Protein AF-A0A078JVP7-F1 (afdb_monomer)

Nearest PDB structures (foldseek):
  3lzc-assembly1_B  TM=7.638E-01  e=2.154E-06  Pyrococcus horikoshii
  3lzd-assembly1_B  TM=7.501E-01  e=1.898E-06  Pyrococcus horikoshii
  3lzd-assembly1_A  TM=7.569E-01  e=1.045E-05  Pyrococcus horikoshii
  6ke3-assembly3_E  TM=5.333E-01  e=1.454E-01  Homo sapiens
  4ijq-assembly1_A  TM=3.559E-01  e=1.203E-01  Homo sapiens

pLDDT: mean 84.67, std 17.44, range [29.78, 98.5]

Organism: Brassica napus (NCBI:txid3708)

Foldseek 3Di:
DLVLVCVQQVLVVVLVVCVVVVFQEEEEEEEPVCLVCVVVSVVSNVVVNCVVVVPDPRHHDYDYDYDDPPPLQDDPPVVCVVRPGQAYEREAFHQPQADAHHKYFYRHGADDDDLVVVLVVVCVVCVVDQDADEDDDGPNNLVCVVVNVVVNCVVDPPPRYHYDYWHQQDRIHDHDPDPVVSVDDPDDPDDDDDDDWDWDDDRRTIDTDHPPDDPVD

Radius of gyration: 20.28 Å; Cα contacts (8 Å, |Δi|>4): 302; chains: 1; bounding box: 51×52×55 Å

InterPro domains:
  IPR016435 Diphthamide synthesis DPH1/DPH2 [PF01866] (30-154)
  IPR016435 Diphthamide synthesis DPH1/DPH2 [PTHR10762] (3-190)
  IPR016435 Diphthamide synthesis DPH1/DPH2 [SFLDS00032] (4-164)
  IPR016435 Diphthamide synthesis DPH1/DPH2 [TIGR00322] (8-158)
  IPR042263 Diphthamide synthesis DPH1/DPH2, domain 1 [G3DSA:3.40.50.11840] (11-113)

Sequence (217 aa):
MEMEFESRYEINRTVEFIISKSFTRIALQFPDELLKESTKVVRALKSKLKEMNSENDREVRFFVMADTTYGSCCVDEVGALHIDSQCVVHYGQTCLSPTSVLPAFFVFGKASIKVSSCVKHLLDHTSKSDKPVMILYGLEYAHVIPSIQEELRLSKPESQLKFSVANVLCSFITPSKDPRESMEHPVPSGEDSLSSSRNYRLGGLTWDLPEGSKIED

Mean predicted aligned error: 8.31 Å

Secondary structure (DSSP, 8-state):
--HHHHHHTTHHHHHHHHHHHT--EEEEEE-HHHHTTHHHHHHHHHHHHHHH-TT-----EEEEEEPPSS-TTS--HHHHHHTT-SEEEEES----PPPSSS-EEEE-------HHHHHHHHHHHHTT--S-EEE---GGGGGGHHHHHHHHHHHS-TTS--EEEPEE--SEEPPPS-TTTTT------S------PEEEEETTEEEEEPTT--TT-

Structure (mmCIF, N/CA/C/O backbone):
data_AF-A0A078JVP7-F1
#
_entry.id   AF-A0A078JVP7-F1
#
loop_
_atom_site.group_PDB
_atom_site.id
_atom_site.type_symbol
_atom_site.label_atom_id
_atom_site.label_alt_id
_atom_site.label_comp_id
_atom_site.label_asym_id
_atom_site.label_entity_id
_atom_site.label_seq_id
_atom_site.pdbx_PDB_ins_code
_atom_site.Cartn_x
_atom_site.Cartn_y
_atom_site.Cartn_z
_atom_site.occupancy
_atom_site.B_iso_or_equiv
_atom_site.auth_seq_id
_atom_site.auth_comp_id
_atom_site.auth_asym_id
_atom_site.auth_atom_id
_atom_site.pdbx_PDB_model_num
ATOM 1 N N . MET A 1 1 ? 7.502 18.903 4.275 1.00 67.00 1 MET A N 1
ATOM 2 C CA . MET A 1 1 ? 7.334 19.282 2.852 1.00 67.00 1 MET A CA 1
ATOM 3 C C . MET A 1 1 ? 7.856 18.214 1.885 1.00 67.00 1 MET A C 1
ATOM 5 O O . MET A 1 1 ? 7.044 17.694 1.136 1.00 67.00 1 MET A O 1
ATOM 9 N N . GLU A 1 2 ? 9.143 17.832 1.903 1.00 74.19 2 GLU A N 1
ATOM 10 C CA . GLU A 1 2 ? 9.665 16.721 1.065 1.00 74.19 2 GLU A CA 1
ATOM 11 C C . GLU A 1 2 ? 9.677 15.375 1.808 1.00 74.19 2 GLU A C 1
ATOM 13 O O . GLU A 1 2 ? 9.030 14.434 1.364 1.00 74.19 2 GLU A O 1
ATOM 18 N N . MET A 1 3 ? 10.238 15.328 3.023 1.00 78.12 3 MET A N 1
ATOM 19 C CA . MET A 1 3 ? 10.209 14.126 3.883 1.00 78.12 3 MET A CA 1
ATOM 20 C C . MET A 1 3 ? 8.789 13.609 4.173 1.00 78.12 3 MET A C 1
ATOM 22 O O . MET A 1 3 ? 8.552 12.412 4.285 1.00 78.12 3 MET A O 1
ATOM 26 N N . GLU A 1 4 ? 7.818 14.515 4.281 1.00 89.56 4 GLU A N 1
ATOM 27 C CA . GLU A 1 4 ? 6.407 14.165 4.484 1.00 89.56 4 GLU A CA 1
ATOM 28 C C . GLU A 1 4 ? 5.794 13.509 3.241 1.00 89.56 4 GLU A C 1
ATOM 30 O O . GLU A 1 4 ? 5.045 12.543 3.357 1.00 89.56 4 GLU A O 1
ATOM 35 N N . PHE A 1 5 ? 6.160 13.991 2.049 1.00 94.81 5 PHE A N 1
ATOM 36 C CA . PHE A 1 5 ? 5.740 13.397 0.784 1.00 94.81 5 PHE A CA 1
ATOM 37 C C . PHE A 1 5 ? 6.348 12.002 0.620 1.00 94.81 5 PHE A C 1
ATOM 39 O O . PHE A 1 5 ? 5.625 11.045 0.358 1.00 94.81 5 PHE A O 1
ATOM 46 N N . GLU A 1 6 ? 7.654 11.862 0.849 1.00 95.56 6 GLU A N 1
ATOM 47 C CA . GLU A 1 6 ? 8.329 10.563 0.774 1.00 95.56 6 GLU A CA 1
ATOM 48 C C . GLU A 1 6 ? 7.772 9.556 1.779 1.00 95.56 6 GLU A C 1
ATOM 50 O O . GLU A 1 6 ? 7.610 8.381 1.456 1.00 95.56 6 GLU A O 1
ATOM 55 N N . SER A 1 7 ? 7.433 10.025 2.982 1.00 95.75 7 SER A N 1
ATOM 56 C CA . SER A 1 7 ? 6.784 9.220 4.014 1.00 95.75 7 SER A CA 1
ATOM 57 C C . SER A 1 7 ? 5.378 8.786 3.601 1.00 95.75 7 SER A C 1
ATOM 59 O O . SER A 1 7 ? 5.024 7.629 3.817 1.00 95.75 7 SER A O 1
ATOM 61 N N . ARG A 1 8 ? 4.579 9.681 3.004 1.00 96.00 8 ARG A N 1
ATOM 62 C CA . ARG A 1 8 ? 3.218 9.388 2.527 1.00 96.00 8 ARG A CA 1
ATOM 63 C C . ARG A 1 8 ? 3.206 8.368 1.389 1.00 96.00 8 ARG A C 1
ATOM 65 O O . ARG A 1 8 ? 2.317 7.529 1.361 1.00 96.00 8 ARG A O 1
ATOM 72 N N . TYR A 1 9 ? 4.174 8.450 0.480 1.00 97.50 9 TYR A N 1
ATOM 73 C CA . TYR A 1 9 ? 4.306 7.552 -0.674 1.00 97.50 9 TYR A CA 1
ATOM 74 C C . TYR A 1 9 ? 5.252 6.375 -0.438 1.00 97.50 9 TYR A C 1
ATOM 76 O O . TYR A 1 9 ? 5.542 5.628 -1.369 1.00 97.50 9 TYR A O 1
ATOM 84 N N . GLU A 1 10 ? 5.747 6.228 0.791 1.00 97.44 10 GLU A N 1
ATOM 85 C CA . GLU A 1 10 ? 6.623 5.139 1.217 1.00 97.44 10 GLU A CA 1
ATOM 86 C C . GLU A 1 10 ? 7.792 4.882 0.254 1.00 97.44 10 GLU A C 1
ATOM 88 O O . GLU A 1 10 ? 8.133 3.742 -0.067 1.00 97.44 10 GLU A O 1
ATOM 93 N N . ILE A 1 11 ? 8.419 5.970 -0.204 1.00 98.06 11 ILE A N 1
ATOM 94 C CA . ILE A 1 11 ? 9.469 5.942 -1.231 1.00 98.06 11 ILE A CA 1
ATOM 95 C C . ILE A 1 11 ? 10.619 5.027 -0.799 1.00 98.06 11 ILE A C 1
ATOM 97 O O . ILE A 1 11 ? 11.038 4.171 -1.573 1.00 98.06 11 ILE A O 1
ATOM 101 N N . ASN A 1 12 ? 11.065 5.135 0.456 1.00 96.94 12 ASN A N 1
ATOM 102 C CA . ASN A 1 12 ? 12.147 4.304 0.993 1.00 96.94 12 ASN A CA 1
ATOM 103 C C . ASN A 1 12 ? 11.795 2.810 0.969 1.00 96.94 12 ASN A C 1
ATOM 105 O O . ASN A 1 12 ? 12.535 2.028 0.382 1.00 96.94 12 ASN A O 1
ATOM 109 N N . ARG A 1 13 ? 10.635 2.421 1.521 1.00 97.06 13 ARG A N 1
ATOM 110 C CA . ARG A 1 13 ? 10.199 1.012 1.549 1.00 97.06 13 ARG A CA 1
ATOM 111 C C . ARG A 1 13 ? 10.004 0.447 0.143 1.00 97.06 13 ARG A C 1
ATOM 113 O O . ARG A 1 13 ? 10.344 -0.704 -0.111 1.00 97.06 13 ARG A O 1
ATOM 120 N N . THR A 1 14 ? 9.496 1.265 -0.778 1.00 97.94 14 THR A N 1
ATOM 121 C CA . THR A 1 14 ? 9.333 0.883 -2.186 1.00 97.94 14 THR A CA 1
ATOM 122 C C . THR A 1 14 ? 10.692 0.622 -2.843 1.00 97.94 14 THR A C 1
ATOM 124 O O . THR A 1 14 ? 10.863 -0.379 -3.535 1.00 97.94 14 THR A O 1
ATOM 127 N N . VAL A 1 15 ? 11.685 1.484 -2.606 1.00 97.19 15 VAL A N 1
ATOM 128 C CA . VAL A 1 15 ? 13.045 1.308 -3.136 1.00 97.19 15 VAL A CA 1
ATOM 129 C C . VAL A 1 15 ? 13.745 0.096 -2.525 1.00 97.19 15 VAL A C 1
ATOM 131 O O . VAL A 1 15 ? 14.320 -0.699 -3.267 1.00 97.19 15 VAL A O 1
ATOM 134 N N . GLU A 1 16 ? 13.650 -0.100 -1.211 1.00 96.06 16 GLU A N 1
ATOM 135 C CA . GLU A 1 16 ? 14.170 -1.291 -0.526 1.00 96.06 16 GLU A CA 1
ATOM 136 C C . GLU A 1 16 ? 13.576 -2.576 -1.115 1.00 96.06 16 GLU A C 1
ATOM 138 O O . GLU A 1 16 ? 14.306 -3.521 -1.420 1.00 96.06 16 GLU A O 1
ATOM 143 N N . PHE A 1 17 ? 12.262 -2.591 -1.357 1.00 95.62 17 PHE A N 1
ATOM 144 C CA . PHE A 1 17 ? 11.582 -3.703 -2.011 1.00 95.62 17 PHE A CA 1
ATOM 145 C C . PHE A 1 17 ? 12.144 -3.974 -3.417 1.00 95.62 17 PHE A C 1
ATOM 147 O O . PHE A 1 17 ? 12.538 -5.107 -3.705 1.00 95.62 17 PHE A O 1
ATOM 154 N N . ILE A 1 18 ? 12.259 -2.943 -4.262 1.00 95.75 18 ILE A N 1
ATOM 155 C CA . ILE A 1 18 ? 12.800 -3.047 -5.629 1.00 95.75 18 ILE A CA 1
ATOM 156 C C . ILE A 1 18 ? 14.231 -3.602 -5.625 1.00 95.75 18 ILE A C 1
ATOM 158 O O . ILE A 1 18 ? 14.531 -4.533 -6.378 1.00 95.75 18 ILE A O 1
ATOM 162 N N . ILE A 1 19 ? 15.098 -3.069 -4.757 1.00 94.88 19 ILE A N 1
ATOM 163 C CA . ILE A 1 19 ? 16.497 -3.499 -4.630 1.00 94.88 19 ILE A CA 1
ATOM 164 C C . ILE A 1 19 ? 16.561 -4.954 -4.156 1.00 94.88 19 ILE A C 1
ATOM 166 O O . ILE A 1 19 ? 17.238 -5.771 -4.782 1.00 94.88 19 ILE A O 1
ATOM 170 N N . SER A 1 20 ? 15.809 -5.308 -3.107 1.00 94.12 20 SER A N 1
ATOM 171 C CA . SER A 1 20 ? 15.822 -6.659 -2.523 1.00 94.12 20 SER A CA 1
ATOM 172 C C . SER A 1 20 ? 15.430 -7.755 -3.519 1.00 94.12 20 SER A C 1
ATOM 174 O O . SER A 1 20 ? 15.888 -8.892 -3.411 1.00 94.12 20 SER A O 1
ATOM 176 N N . LYS A 1 21 ? 14.598 -7.417 -4.512 1.00 94.19 21 LYS A N 1
ATOM 177 C CA . LYS A 1 21 ? 14.142 -8.331 -5.566 1.00 94.19 21 LYS A CA 1
ATOM 178 C C . LYS A 1 21 ? 14.903 -8.183 -6.881 1.00 94.19 21 LYS A C 1
ATOM 180 O O . LYS A 1 21 ? 14.647 -8.943 -7.810 1.00 94.19 21 LYS A O 1
ATOM 185 N N . SER A 1 22 ? 15.849 -7.245 -6.966 1.00 94.31 22 SER A N 1
ATOM 186 C CA . SER A 1 22 ? 16.586 -6.927 -8.195 1.00 94.31 22 SER A CA 1
ATOM 187 C C . SER A 1 22 ? 15.673 -6.597 -9.387 1.00 94.31 22 SER A C 1
ATOM 189 O O . SER A 1 22 ? 15.988 -6.947 -10.528 1.00 94.31 22 SER A O 1
ATOM 191 N N . PHE A 1 23 ? 14.542 -5.931 -9.136 1.00 96.00 23 PHE A N 1
ATOM 192 C CA . PHE A 1 23 ? 13.626 -5.509 -10.195 1.00 96.00 23 PHE A CA 1
ATOM 193 C C . PHE A 1 23 ? 14.165 -4.284 -10.944 1.00 96.00 23 PHE A C 1
ATOM 195 O O . PHE A 1 23 ? 14.736 -3.369 -10.357 1.00 96.00 23 PHE A O 1
ATOM 202 N N . THR A 1 24 ? 13.961 -4.258 -12.258 1.00 96.38 24 THR A N 1
ATOM 203 C CA . THR A 1 24 ? 14.398 -3.200 -13.178 1.00 96.38 24 THR A CA 1
ATOM 204 C C . THR A 1 24 ? 13.252 -2.606 -13.991 1.00 96.38 24 THR A C 1
ATOM 206 O O . THR A 1 24 ? 13.417 -1.536 -14.569 1.00 96.38 24 THR A O 1
ATOM 209 N N . ARG A 1 25 ? 12.077 -3.245 -14.036 1.00 98.00 25 ARG A N 1
ATOM 210 C CA . ARG A 1 25 ? 10.892 -2.737 -14.742 1.00 98.00 25 ARG A CA 1
ATOM 211 C C . ARG A 1 25 ? 9.649 -2.780 -13.855 1.00 98.00 25 ARG A C 1
ATOM 213 O O . ARG A 1 25 ? 9.058 -3.838 -13.660 1.00 98.00 25 ARG A O 1
ATOM 220 N N . ILE A 1 26 ? 9.239 -1.626 -13.337 1.00 98.50 26 ILE A N 1
ATOM 221 C CA . ILE A 1 26 ? 8.188 -1.505 -12.319 1.00 98.50 26 ILE A CA 1
ATOM 222 C C . ILE A 1 26 ? 6.989 -0.745 -12.888 1.00 98.50 26 ILE A C 1
ATOM 224 O O . ILE A 1 26 ? 7.145 0.362 -13.412 1.00 98.50 26 ILE A O 1
ATOM 228 N N . ALA A 1 27 ? 5.799 -1.315 -12.735 1.00 98.25 27 ALA A N 1
ATOM 229 C CA . ALA A 1 27 ? 4.537 -0.643 -12.985 1.00 98.25 27 ALA A CA 1
ATOM 230 C C . ALA A 1 27 ? 4.102 0.103 -11.717 1.00 98.25 27 ALA A C 1
ATOM 232 O O . ALA A 1 27 ? 4.079 -0.469 -10.631 1.00 98.25 27 ALA A O 1
ATOM 2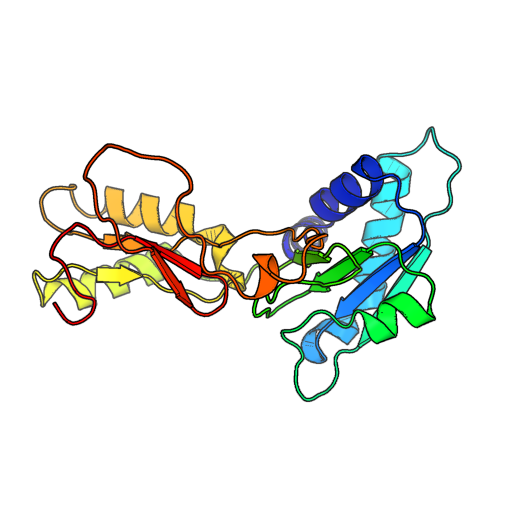33 N N . LEU A 1 28 ? 3.780 1.386 -11.843 1.00 98.19 28 LEU A N 1
ATOM 234 C CA . LEU A 1 28 ? 3.249 2.218 -10.769 1.00 98.19 28 LEU A CA 1
ATOM 235 C C . LEU A 1 28 ? 1.783 2.490 -11.076 1.00 98.19 28 LEU A C 1
ATOM 237 O O . LEU A 1 28 ? 1.481 3.250 -11.996 1.00 98.19 28 LEU A O 1
ATOM 241 N N . GLN A 1 29 ? 0.898 1.855 -10.327 1.00 97.12 29 GLN A N 1
ATOM 242 C CA . GLN A 1 29 ? -0.538 1.933 -10.522 1.00 97.12 29 GLN A CA 1
ATOM 243 C C . GLN A 1 29 ? -1.128 2.965 -9.558 1.00 97.12 29 GLN A C 1
ATOM 245 O O . GLN A 1 29 ? -0.947 2.855 -8.343 1.00 97.12 29 GLN A O 1
ATOM 250 N N . PHE A 1 30 ? -1.788 3.987 -10.107 1.00 95.62 30 PHE A N 1
ATOM 251 C CA . PHE A 1 30 ? -2.401 5.066 -9.336 1.00 95.62 30 PHE A CA 1
ATOM 252 C C . PHE A 1 30 ? -3.902 5.173 -9.622 1.00 95.62 30 PHE A C 1
ATOM 254 O O . PHE A 1 30 ? -4.287 5.171 -10.796 1.00 95.62 30 PHE A O 1
ATOM 261 N N . PRO A 1 31 ? -4.723 5.430 -8.591 1.00 93.19 31 PRO A N 1
ATOM 262 C CA . PRO A 1 31 ? -6.086 5.882 -8.784 1.00 93.19 31 PRO A CA 1
ATOM 263 C C . PRO A 1 31 ? -6.089 7.319 -9.314 1.00 93.19 31 PRO A C 1
ATOM 265 O O . PRO A 1 31 ? -5.124 8.080 -9.130 1.00 93.19 31 PRO A O 1
ATOM 268 N N . ASP A 1 32 ? -7.197 7.703 -9.945 1.00 90.56 32 ASP A N 1
ATOM 269 C CA . ASP A 1 32 ? -7.369 8.990 -10.626 1.00 90.56 32 ASP A CA 1
ATOM 270 C C . ASP A 1 32 ? -6.984 10.189 -9.742 1.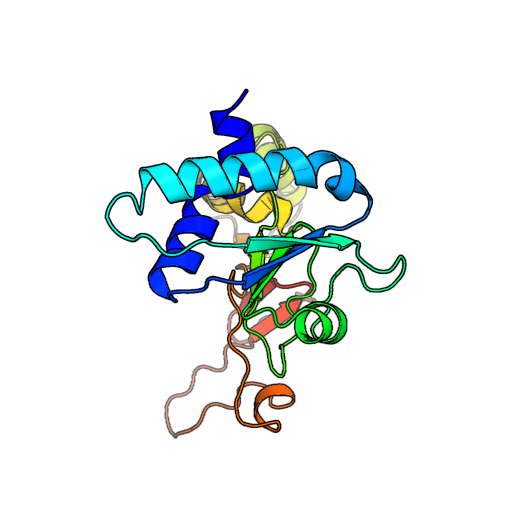00 90.56 32 ASP A C 1
ATOM 272 O O . ASP A 1 32 ? -6.325 11.131 -10.197 1.00 90.56 32 ASP A O 1
ATOM 276 N N . GLU A 1 33 ? -7.315 10.153 -8.447 1.00 90.94 33 GLU A N 1
ATOM 277 C CA . GLU A 1 33 ? -7.057 11.258 -7.519 1.00 90.94 33 GLU A CA 1
ATOM 278 C C . GLU A 1 33 ? -5.562 11.478 -7.241 1.00 90.94 33 GLU A C 1
ATOM 280 O O . GLU A 1 33 ? -5.150 12.605 -6.923 1.00 90.94 33 GLU A O 1
ATOM 285 N N . LEU A 1 34 ? -4.754 10.417 -7.358 1.00 93.44 34 LEU A N 1
ATOM 286 C CA . LEU A 1 34 ? -3.313 10.419 -7.090 1.00 93.44 34 LEU A CA 1
ATOM 287 C C . LEU A 1 34 ? -2.467 10.514 -8.364 1.00 93.44 34 LEU A C 1
ATOM 289 O O . LEU A 1 34 ? -1.277 10.826 -8.276 1.00 93.44 34 LEU A O 1
ATOM 293 N N . LEU A 1 35 ? -3.056 10.321 -9.549 1.00 92.81 35 LEU A N 1
ATOM 294 C CA . LEU A 1 35 ? -2.330 10.317 -10.822 1.00 92.81 35 LEU A CA 1
ATOM 295 C C . LEU A 1 35 ? -1.560 11.623 -11.073 1.00 92.81 35 LEU A C 1
ATOM 297 O O . LEU A 1 35 ? -0.446 11.605 -11.601 1.00 92.81 35 LEU A O 1
ATOM 301 N N . LYS A 1 36 ? -2.093 12.762 -10.618 1.00 94.81 36 LYS A N 1
ATOM 302 C CA . LYS A 1 36 ? -1.425 14.076 -10.691 1.00 94.81 36 LYS A CA 1
ATOM 303 C C . LYS A 1 36 ? -0.078 14.127 -9.952 1.00 94.81 36 LYS A C 1
ATOM 305 O O . LYS A 1 36 ? 0.782 14.932 -10.300 1.00 94.81 36 LYS A O 1
ATOM 310 N N . GLU A 1 37 ? 0.119 13.277 -8.942 1.00 96.00 37 GLU A N 1
ATOM 311 C CA . GLU A 1 37 ? 1.338 13.224 -8.123 1.00 96.00 37 GLU A CA 1
ATOM 312 C C . GLU A 1 37 ? 2.364 12.207 -8.660 1.00 96.00 37 GLU A C 1
ATOM 314 O O . GLU A 1 37 ? 3.520 12.209 -8.228 1.00 96.00 37 GLU A O 1
ATOM 319 N N . SER A 1 38 ? 1.986 11.389 -9.651 1.00 96.81 38 SER A N 1
ATOM 320 C CA . SER A 1 38 ? 2.797 10.293 -10.210 1.00 96.81 38 SER A CA 1
ATOM 321 C C . SER A 1 38 ? 4.196 10.724 -10.663 1.00 96.81 38 SER A C 1
ATOM 323 O O . SER A 1 38 ? 5.189 10.068 -10.349 1.00 96.81 38 SER A O 1
ATOM 325 N N . THR A 1 39 ? 4.314 11.865 -11.345 1.00 96.94 39 THR A N 1
ATOM 326 C CA . THR A 1 39 ? 5.605 12.386 -11.828 1.00 96.94 39 THR A CA 1
ATOM 327 C C . THR A 1 39 ? 6.565 12.706 -10.681 1.00 96.94 39 THR A C 1
ATOM 329 O O . THR A 1 39 ? 7.769 12.446 -10.779 1.00 96.94 39 THR A O 1
ATOM 332 N N . LYS A 1 40 ? 6.037 13.220 -9.564 1.00 97.88 40 LYS A N 1
ATOM 333 C CA . LYS A 1 40 ? 6.810 13.520 -8.357 1.00 97.88 40 LYS A CA 1
ATOM 334 C C . LYS A 1 40 ? 7.224 12.237 -7.639 1.00 97.88 40 LYS A C 1
ATOM 336 O O . LYS A 1 40 ? 8.375 12.141 -7.220 1.00 97.88 40 LYS A O 1
ATOM 341 N N . VAL A 1 41 ? 6.340 11.238 -7.576 1.00 98.25 41 VAL A N 1
ATOM 342 C CA . VAL A 1 41 ? 6.665 9.899 -7.052 1.00 98.25 41 VAL A CA 1
ATOM 343 C C . VAL A 1 41 ? 7.785 9.250 -7.869 1.00 98.25 41 VAL A C 1
ATOM 345 O O . VAL A 1 41 ? 8.792 8.842 -7.297 1.00 98.25 41 VAL A O 1
ATOM 348 N N . VAL A 1 42 ? 7.687 9.239 -9.204 1.00 98.38 42 VAL A N 1
ATOM 349 C CA . VAL A 1 42 ? 8.737 8.701 -10.091 1.00 98.38 42 VAL A CA 1
ATOM 350 C C . VAL A 1 42 ? 10.073 9.405 -9.863 1.00 98.38 42 VAL A C 1
ATOM 352 O O . VAL A 1 42 ? 11.117 8.753 -9.809 1.00 98.38 42 VAL A O 1
ATOM 355 N N . ARG A 1 43 ? 10.068 10.737 -9.722 1.00 97.88 43 ARG A N 1
ATOM 356 C CA . ARG A 1 43 ? 11.288 11.506 -9.447 1.00 97.88 43 ARG A CA 1
ATOM 357 C C . ARG A 1 43 ? 11.910 11.114 -8.105 1.00 97.88 43 ARG A C 1
ATOM 359 O O . ARG A 1 43 ? 13.117 10.886 -8.064 1.00 97.88 43 ARG A O 1
ATOM 366 N N . ALA A 1 44 ? 11.099 11.012 -7.053 1.00 97.94 44 ALA A N 1
ATOM 367 C CA . ALA A 1 44 ? 11.551 10.627 -5.719 1.00 97.94 44 ALA A CA 1
ATOM 368 C C . ALA A 1 44 ? 12.126 9.200 -5.709 1.00 97.94 44 ALA A C 1
ATOM 370 O O . ALA A 1 44 ? 13.246 9.001 -5.249 1.00 97.94 44 ALA A O 1
ATOM 371 N N . LEU A 1 45 ? 11.434 8.232 -6.325 1.00 97.88 45 LEU A N 1
ATOM 372 C CA . LEU A 1 45 ? 11.919 6.853 -6.467 1.00 97.88 45 LEU A CA 1
ATOM 373 C C . LEU A 1 45 ? 13.260 6.790 -7.210 1.00 97.88 45 LEU A C 1
ATOM 375 O O . LEU A 1 45 ? 14.185 6.119 -6.758 1.00 97.88 45 LEU A O 1
ATOM 379 N N . LYS A 1 46 ? 13.400 7.516 -8.328 1.00 96.31 46 LYS A N 1
ATOM 380 C CA . LYS A 1 46 ? 14.661 7.577 -9.085 1.00 96.31 46 LYS A CA 1
ATOM 381 C C . LYS A 1 46 ? 15.798 8.210 -8.284 1.00 96.31 46 LYS A C 1
ATOM 383 O O . LYS A 1 46 ? 16.923 7.727 -8.378 1.00 96.31 46 LYS A O 1
ATOM 388 N N . SER A 1 47 ? 15.530 9.281 -7.533 1.00 95.38 47 SER A N 1
ATOM 389 C CA . SER A 1 47 ? 16.538 9.910 -6.666 1.00 95.38 47 SER A CA 1
ATOM 390 C C . SER A 1 47 ? 16.998 8.930 -5.593 1.00 95.38 47 SER A C 1
ATOM 392 O O . SER A 1 47 ? 18.188 8.643 -5.478 1.00 95.38 47 SER A O 1
ATOM 394 N N . LYS A 1 48 ? 16.036 8.321 -4.894 1.00 95.75 48 LYS A N 1
ATOM 395 C CA . LYS A 1 48 ? 16.303 7.405 -3.791 1.00 95.75 48 LYS A CA 1
ATOM 396 C C . LYS A 1 48 ? 17.016 6.127 -4.233 1.00 95.75 48 LYS A C 1
ATOM 398 O O . LYS A 1 48 ? 17.921 5.666 -3.546 1.00 95.75 48 LYS A O 1
ATOM 403 N N . LEU A 1 49 ? 16.688 5.595 -5.411 1.00 94.50 49 LEU A N 1
ATOM 404 C CA . LEU A 1 49 ? 17.424 4.475 -6.005 1.00 94.50 49 LEU A CA 1
ATOM 405 C C . LEU A 1 49 ? 18.888 4.817 -6.283 1.00 94.50 49 LEU A C 1
ATOM 407 O O . LEU A 1 49 ? 19.754 3.996 -6.004 1.00 94.50 49 LEU A O 1
ATOM 411 N N . LYS A 1 50 ? 19.182 6.013 -6.807 1.00 92.88 50 LYS A N 1
ATOM 412 C CA . LYS A 1 50 ? 20.571 6.433 -7.057 1.00 92.88 50 LYS A CA 1
ATOM 413 C C . LYS A 1 50 ? 21.372 6.553 -5.763 1.00 92.88 50 LYS A C 1
ATOM 415 O O . LYS A 1 50 ? 22.539 6.176 -5.749 1.00 92.88 50 LYS A O 1
ATOM 420 N N . GLU A 1 51 ? 20.746 7.049 -4.698 1.00 92.81 51 GLU A N 1
ATOM 421 C CA . GLU A 1 51 ? 21.351 7.138 -3.364 1.00 92.81 51 GLU A CA 1
ATOM 422 C C . GLU A 1 51 ? 21.621 5.760 -2.743 1.00 92.81 51 GLU A C 1
ATOM 424 O O . GLU A 1 51 ? 22.686 5.546 -2.176 1.00 92.81 51 GLU A O 1
ATOM 429 N N . MET A 1 52 ? 20.664 4.829 -2.825 1.00 91.06 52 MET A N 1
ATOM 430 C CA . MET A 1 52 ? 20.745 3.532 -2.133 1.00 91.06 52 MET A CA 1
ATOM 431 C C . MET A 1 52 ? 21.440 2.432 -2.947 1.00 91.06 52 MET A C 1
ATOM 433 O O . MET A 1 52 ? 21.830 1.417 -2.379 1.00 91.06 52 MET A O 1
ATOM 437 N N . ASN A 1 53 ? 21.584 2.605 -4.263 1.00 83.12 53 ASN A N 1
ATOM 438 C CA . ASN A 1 53 ? 22.114 1.589 -5.176 1.00 83.12 53 ASN A CA 1
ATOM 439 C C . ASN A 1 53 ? 23.258 2.139 -6.049 1.00 83.12 53 ASN A C 1
ATOM 441 O O . ASN A 1 53 ? 23.372 1.788 -7.222 1.00 83.12 53 ASN A O 1
ATOM 445 N N . SER A 1 54 ? 24.093 3.026 -5.490 1.00 71.19 54 SER A N 1
ATOM 446 C CA . SER A 1 54 ? 25.158 3.733 -6.223 1.00 71.19 54 SER A CA 1
ATOM 447 C C . SER A 1 54 ? 26.222 2.815 -6.850 1.00 71.19 54 SER A C 1
ATOM 449 O O . SER A 1 54 ? 26.928 3.243 -7.757 1.00 71.19 54 SER A O 1
ATOM 451 N N . GLU A 1 55 ? 26.341 1.566 -6.392 1.00 72.50 55 GLU A N 1
ATOM 452 C CA . GLU A 1 55 ? 27.335 0.590 -6.871 1.00 72.50 55 GLU A CA 1
ATOM 453 C C . GLU A 1 55 ? 26.840 -0.286 -8.037 1.00 72.50 55 GLU A C 1
ATOM 455 O O . GLU A 1 55 ? 27.617 -1.041 -8.619 1.00 72.50 55 GLU A O 1
ATOM 460 N N . ASN A 1 56 ? 25.553 -0.214 -8.390 1.00 71.62 56 ASN A N 1
ATOM 461 C CA . ASN A 1 56 ? 24.937 -1.115 -9.361 1.00 71.62 56 ASN A CA 1
ATOM 462 C C . ASN A 1 56 ? 24.404 -0.314 -10.552 1.00 71.62 56 ASN A C 1
ATOM 464 O O . ASN A 1 56 ? 23.436 0.432 -10.432 1.00 71.62 56 ASN A O 1
ATOM 468 N N . ASP A 1 57 ? 24.998 -0.512 -11.727 1.00 69.94 57 ASP A N 1
ATOM 469 C CA . ASP A 1 57 ? 24.682 0.243 -12.952 1.00 69.94 57 ASP A CA 1
ATOM 470 C C . ASP A 1 57 ? 23.372 -0.210 -13.637 1.00 69.94 57 ASP A C 1
ATOM 472 O O . ASP A 1 57 ? 23.142 -0.010 -14.830 1.00 69.94 57 ASP A O 1
ATOM 476 N N . ARG A 1 58 ? 22.486 -0.890 -12.899 1.00 82.19 58 ARG A N 1
ATOM 477 C CA . ARG A 1 58 ? 21.212 -1.365 -13.443 1.00 82.19 58 ARG A CA 1
ATOM 478 C C . ARG A 1 58 ? 20.200 -0.233 -13.469 1.00 82.19 58 ARG A C 1
ATOM 480 O O . ARG A 1 58 ? 19.679 0.187 -12.437 1.00 82.19 58 ARG A O 1
ATOM 487 N N . GLU A 1 59 ? 19.866 0.201 -14.676 1.00 90.81 59 GLU A N 1
ATOM 488 C CA . GLU A 1 59 ? 18.785 1.150 -14.902 1.00 90.81 59 GLU A CA 1
ATOM 489 C C . GLU A 1 59 ? 17.432 0.546 -14.484 1.00 90.81 59 GLU A C 1
ATOM 491 O O . GLU A 1 59 ? 16.976 -0.456 -15.039 1.00 90.81 59 GLU A O 1
ATOM 496 N N . VAL A 1 60 ? 16.768 1.195 -13.526 1.00 96.06 60 VAL A N 1
ATOM 497 C CA . VAL A 1 60 ? 15.389 0.886 -13.138 1.00 96.06 60 VAL A CA 1
ATOM 498 C C . VAL A 1 60 ? 14.427 1.819 -13.875 1.00 96.06 60 VAL A C 1
ATOM 500 O O . VAL A 1 60 ? 14.521 3.047 -13.782 1.00 96.06 60 VAL A O 1
ATOM 503 N N . ARG A 1 61 ? 13.471 1.235 -14.597 1.00 97.50 61 ARG A N 1
ATOM 504 C CA . ARG A 1 61 ? 12.433 1.933 -15.357 1.00 97.50 61 ARG A CA 1
ATOM 505 C C . ARG A 1 61 ? 11.093 1.837 -14.639 1.00 97.50 61 ARG A C 1
ATOM 507 O O . ARG A 1 61 ? 10.670 0.758 -14.231 1.00 97.50 61 ARG A O 1
ATOM 514 N N . PHE A 1 62 ? 10.426 2.982 -14.542 1.00 98.31 62 PHE A N 1
ATOM 515 C CA . PHE A 1 62 ? 9.099 3.126 -13.954 1.00 98.31 62 PHE A CA 1
ATOM 516 C C . PHE A 1 62 ? 8.087 3.465 -15.038 1.00 98.31 62 PHE A C 1
ATOM 518 O O . PHE A 1 62 ? 8.335 4.367 -15.842 1.00 98.31 62 PHE A O 1
ATOM 525 N N . PHE A 1 63 ? 6.948 2.785 -15.016 1.00 98.12 63 PHE A N 1
ATOM 526 C CA . PHE A 1 63 ? 5.841 2.996 -15.940 1.00 98.12 63 PHE A CA 1
ATOM 527 C C . PHE A 1 63 ? 4.611 3.398 -15.141 1.00 98.12 63 PHE A C 1
ATOM 529 O O . PHE A 1 63 ? 4.172 2.651 -14.275 1.00 98.12 63 PHE A O 1
ATOM 536 N N . VAL A 1 64 ? 4.086 4.592 -15.398 1.00 97.62 64 VAL A N 1
ATOM 537 C CA . VAL A 1 64 ? 2.889 5.087 -14.712 1.00 97.62 64 VAL A CA 1
ATOM 538 C C . VAL A 1 64 ? 1.661 4.521 -15.413 1.00 97.62 64 VAL A C 1
ATOM 540 O O . VAL A 1 64 ? 1.499 4.716 -16.616 1.00 97.62 64 VAL A O 1
ATOM 543 N N . MET A 1 65 ? 0.814 3.843 -14.650 1.00 94.50 65 MET A N 1
ATOM 544 C CA . MET A 1 65 ? -0.479 3.324 -15.071 1.00 94.50 65 MET A CA 1
ATOM 545 C C . MET A 1 65 ? -1.571 4.060 -14.296 1.00 94.50 65 MET A C 1
ATOM 547 O O . MET A 1 65 ? -1.432 4.299 -13.093 1.00 94.50 65 MET A O 1
ATOM 551 N N . ALA A 1 66 ? -2.634 4.437 -14.997 1.00 86.00 66 ALA A N 1
ATOM 552 C CA . ALA A 1 66 ? -3.852 4.931 -14.375 1.00 86.00 66 ALA A CA 1
ATOM 553 C C . ALA A 1 66 ? -4.816 3.758 -14.191 1.00 86.00 66 ALA A C 1
ATOM 555 O O . ALA A 1 66 ? -4.915 2.908 -15.080 1.00 86.00 66 ALA A O 1
ATOM 556 N N . ASP A 1 67 ? -5.511 3.730 -13.061 1.00 79.81 67 ASP A N 1
ATOM 557 C CA . ASP A 1 67 ? -6.587 2.775 -12.833 1.00 79.81 67 ASP A CA 1
ATOM 558 C C . ASP A 1 67 ? -7.740 2.969 -13.810 1.00 79.81 67 ASP A C 1
ATOM 560 O O . ASP A 1 67 ? -7.998 4.055 -14.331 1.00 79.81 67 ASP A O 1
ATOM 564 N N . THR A 1 68 ? -8.497 1.898 -14.023 1.00 69.06 68 THR A N 1
ATOM 565 C CA . THR A 1 68 ? -9.807 2.012 -14.647 1.00 69.06 68 THR A CA 1
ATOM 566 C C . THR A 1 68 ? -10.790 2.661 -13.671 1.00 69.06 68 THR A C 1
ATOM 568 O O . THR A 1 68 ? -10.808 2.349 -12.481 1.00 69.06 68 THR A O 1
ATOM 571 N N . THR A 1 69 ? -11.684 3.510 -14.188 1.00 60.22 69 THR A N 1
ATOM 572 C CA . THR A 1 69 ? -12.733 4.204 -13.410 1.00 60.22 69 THR A CA 1
ATOM 573 C C . THR A 1 69 ? -13.606 3.255 -12.570 1.00 60.22 69 THR A C 1
ATOM 575 O O . THR A 1 69 ? -14.183 3.658 -11.563 1.00 60.22 69 THR A O 1
ATOM 578 N N . TYR A 1 70 ? -13.684 1.978 -12.957 1.00 65.12 70 TYR A N 1
ATOM 579 C CA . TYR A 1 70 ? -14.254 0.895 -12.158 1.00 65.12 70 TYR A CA 1
ATOM 580 C C . TYR A 1 70 ? -13.150 -0.113 -11.824 1.00 65.12 70 TYR A C 1
ATOM 582 O O . TYR A 1 70 ? -12.473 -0.583 -12.735 1.00 65.12 70 TYR A O 1
ATOM 590 N N . GLY A 1 71 ? -12.983 -0.469 -10.547 1.00 70.38 71 GLY A N 1
ATOM 591 C CA . GLY A 1 71 ? -11.997 -1.476 -10.126 1.00 70.38 71 GLY A CA 1
ATOM 592 C C . GLY A 1 71 ? -10.617 -0.941 -9.724 1.00 70.38 71 GLY A C 1
ATOM 593 O O . GLY A 1 71 ? -9.676 -1.725 -9.679 1.00 70.38 71 GLY A O 1
ATOM 594 N N . SER A 1 72 ? -10.501 0.340 -9.357 1.00 80.06 72 SER A N 1
ATOM 595 C CA . SER A 1 72 ? -9.253 0.955 -8.860 1.00 80.06 72 SER A CA 1
ATOM 596 C C . SER A 1 72 ? -8.631 0.262 -7.638 1.00 80.06 72 SER A C 1
ATOM 598 O O . SER A 1 72 ? -7.454 0.430 -7.340 1.00 80.06 72 SER A O 1
ATOM 600 N N . CYS A 1 73 ? -9.390 -0.574 -6.927 1.00 89.50 73 CYS A N 1
ATOM 601 C CA . CYS A 1 73 ? -8.884 -1.309 -5.772 1.00 89.50 73 CYS A CA 1
ATOM 602 C C . CYS A 1 73 ? -8.035 -2.549 -6.122 1.00 89.50 73 CYS A C 1
ATOM 604 O O . CYS A 1 73 ? -7.306 -3.043 -5.252 1.00 89.50 73 CYS A O 1
ATOM 606 N N . CYS A 1 74 ? -8.133 -3.062 -7.353 1.00 91.50 74 CYS A N 1
ATOM 607 C CA . CYS A 1 74 ? -7.460 -4.281 -7.806 1.00 91.50 74 CYS A CA 1
ATOM 608 C C . CYS A 1 74 ? -6.146 -3.968 -8.528 1.00 91.50 74 CYS A C 1
ATOM 610 O O . CYS A 1 74 ? -5.996 -2.921 -9.146 1.00 91.50 74 CYS A O 1
ATOM 612 N N . VAL A 1 75 ? -5.210 -4.916 -8.513 1.00 94.06 75 VAL A N 1
ATOM 613 C CA . VAL A 1 75 ? -3.964 -4.825 -9.287 1.00 94.06 75 VAL A CA 1
ATOM 614 C C . VAL A 1 75 ? -4.245 -5.109 -10.766 1.00 94.06 75 VAL A C 1
ATOM 616 O O . VAL A 1 75 ? -4.795 -6.161 -11.090 1.00 94.06 75 VAL A O 1
ATOM 619 N N . ASP A 1 76 ? -3.838 -4.211 -11.666 1.00 94.12 76 ASP A N 1
ATOM 620 C CA . ASP A 1 76 ? -3.928 -4.432 -13.115 1.00 94.12 76 ASP A CA 1
ATOM 621 C C . ASP A 1 76 ? -2.716 -5.224 -13.627 1.00 94.12 76 ASP A C 1
ATOM 623 O O . ASP A 1 76 ? -1.731 -4.682 -14.139 1.00 94.12 76 ASP A O 1
ATOM 627 N N . GLU A 1 77 ? -2.786 -6.547 -13.473 1.00 94.00 77 GLU A N 1
ATOM 628 C CA . GLU A 1 77 ? -1.745 -7.450 -13.965 1.00 94.00 77 GLU A CA 1
ATOM 629 C C . GLU A 1 77 ? -1.649 -7.432 -15.493 1.00 94.00 77 GLU A C 1
ATOM 631 O O . GLU A 1 77 ? -0.556 -7.540 -16.040 1.00 94.00 77 GLU A O 1
ATOM 636 N N . VAL A 1 78 ? -2.772 -7.266 -16.196 1.00 93.62 78 VAL A N 1
ATOM 637 C CA . VAL A 1 78 ? -2.801 -7.290 -17.662 1.00 93.62 78 VAL A CA 1
ATOM 638 C C . VAL A 1 78 ? -2.069 -6.073 -18.215 1.00 93.62 78 VAL A C 1
ATOM 640 O O . VAL A 1 78 ? -1.184 -6.235 -19.057 1.00 93.62 78 VAL A O 1
ATOM 643 N N . GLY A 1 79 ? -2.378 -4.868 -17.734 1.00 93.69 79 GLY A N 1
ATOM 644 C CA . GLY A 1 79 ? -1.673 -3.645 -18.120 1.00 93.69 79 GLY A CA 1
ATOM 645 C C . GLY A 1 79 ? -0.181 -3.713 -17.799 1.00 93.69 79 GLY A C 1
ATOM 646 O O . GLY A 1 79 ? 0.656 -3.420 -18.657 1.00 93.69 79 GLY A O 1
ATOM 647 N N . ALA A 1 80 ? 0.169 -4.199 -16.605 1.00 96.31 80 ALA A N 1
ATOM 648 C CA . ALA A 1 80 ? 1.558 -4.358 -16.187 1.00 96.31 80 ALA A CA 1
ATOM 649 C C . ALA A 1 80 ? 2.329 -5.405 -17.017 1.00 96.31 80 ALA A C 1
ATOM 651 O O . ALA A 1 80 ? 3.510 -5.209 -17.313 1.00 96.31 80 ALA A O 1
ATOM 652 N N . LEU A 1 81 ? 1.684 -6.495 -17.440 1.00 96.31 81 LEU A N 1
ATOM 653 C CA . LEU A 1 81 ? 2.297 -7.516 -18.295 1.00 96.31 81 LEU A CA 1
ATOM 654 C C . LEU A 1 81 ? 2.533 -7.017 -19.726 1.00 96.31 81 LEU A C 1
ATOM 656 O O . LEU A 1 81 ? 3.564 -7.346 -20.303 1.00 96.31 81 LEU A O 1
ATOM 660 N N . HIS A 1 82 ? 1.652 -6.181 -20.289 1.00 96.06 82 HIS A N 1
ATOM 661 C CA . HIS A 1 82 ? 1.842 -5.613 -21.638 1.00 96.06 82 HIS A CA 1
ATOM 662 C C . HIS A 1 82 ? 3.095 -4.754 -21.765 1.00 96.06 82 HIS A C 1
ATOM 664 O O . HIS A 1 82 ? 3.642 -4.596 -22.856 1.00 96.06 82 HIS A O 1
ATOM 670 N N . ILE A 1 83 ? 3.529 -4.169 -20.655 1.00 96.00 83 ILE A N 1
ATOM 671 C CA . ILE A 1 83 ? 4.759 -3.404 -20.615 1.00 96.00 83 ILE A CA 1
ATOM 672 C C . ILE A 1 83 ? 5.935 -4.240 -20.141 1.00 96.00 83 ILE A C 1
ATOM 674 O O . ILE A 1 83 ? 6.958 -3.616 -19.954 1.00 96.00 83 ILE A O 1
ATOM 678 N N . ASP A 1 84 ? 5.858 -5.559 -19.936 1.00 97.19 84 ASP A N 1
ATOM 679 C CA . ASP A 1 84 ? 6.917 -6.399 -19.339 1.00 97.19 84 ASP A CA 1
ATOM 680 C C . ASP A 1 84 ? 7.356 -5.919 -17.942 1.00 97.19 84 ASP A C 1
ATOM 682 O O . ASP A 1 84 ? 8.551 -5.748 -17.650 1.00 97.19 84 ASP A O 1
ATOM 686 N N . SER A 1 85 ? 6.395 -5.590 -17.079 1.00 97.50 85 SER A N 1
ATOM 687 C CA . SER A 1 85 ? 6.699 -5.274 -15.688 1.00 97.50 85 SER A CA 1
ATOM 688 C C . SER A 1 85 ? 6.969 -6.536 -14.868 1.00 97.50 85 SER A C 1
ATOM 690 O O . SER A 1 85 ? 6.396 -7.592 -15.108 1.00 97.50 85 SER A O 1
ATOM 692 N N . GLN A 1 86 ? 7.855 -6.416 -13.882 1.00 97.88 86 GLN A N 1
ATOM 693 C CA . GLN A 1 86 ? 8.214 -7.488 -12.955 1.00 97.88 86 GLN A CA 1
ATOM 694 C C . GLN A 1 86 ? 7.447 -7.407 -11.631 1.00 97.88 86 GLN A C 1
ATOM 696 O O . GLN A 1 86 ? 7.405 -8.387 -10.891 1.00 97.88 86 GLN A O 1
ATOM 701 N N . CYS A 1 87 ? 6.872 -6.246 -11.315 1.00 97.81 87 CYS A N 1
ATOM 702 C CA . CYS A 1 87 ? 6.017 -6.043 -10.154 1.00 97.81 87 CYS A CA 1
ATOM 703 C C . CYS A 1 87 ? 5.139 -4.805 -10.330 1.00 97.81 87 CYS A C 1
ATOM 705 O O . CYS A 1 87 ? 5.497 -3.865 -11.048 1.00 97.81 87 CYS A O 1
ATOM 707 N N . VAL A 1 88 ? 4.023 -4.786 -9.609 1.00 97.94 88 VAL A N 1
ATOM 708 C CA . VAL A 1 88 ? 3.164 -3.606 -9.506 1.00 97.94 88 VAL A CA 1
ATOM 709 C C . VAL A 1 88 ? 3.362 -2.954 -8.144 1.00 97.94 88 VAL A C 1
ATOM 711 O O . VAL A 1 88 ? 3.307 -3.623 -7.115 1.00 97.94 88 VAL A O 1
ATOM 714 N N . VAL A 1 89 ? 3.584 -1.643 -8.122 1.00 98.12 89 VAL A N 1
ATOM 715 C CA . VAL A 1 89 ? 3.411 -0.825 -6.920 1.00 98.12 89 VAL A CA 1
ATOM 716 C C . VAL A 1 89 ? 2.046 -0.159 -7.028 1.00 98.12 89 VAL A C 1
ATOM 718 O O . VAL A 1 89 ? 1.851 0.701 -7.886 1.00 98.12 89 VAL A O 1
ATOM 721 N N . HIS A 1 90 ? 1.104 -0.593 -6.195 1.00 97.12 90 HIS A N 1
ATOM 722 C CA . HIS A 1 90 ? -0.274 -0.102 -6.174 1.00 97.12 90 HIS A CA 1
ATOM 723 C C . HIS A 1 90 ? -0.426 0.963 -5.083 1.00 97.12 90 HIS A C 1
ATOM 725 O O . HIS A 1 90 ? -0.106 0.715 -3.916 1.00 97.12 90 HIS A O 1
ATOM 731 N N . TYR A 1 91 ? -0.867 2.162 -5.464 1.00 96.69 91 TYR A N 1
ATOM 732 C CA . TYR A 1 91 ? -1.042 3.292 -4.556 1.00 96.69 91 TYR A CA 1
ATOM 733 C C . TYR A 1 91 ? -2.514 3.508 -4.194 1.00 96.69 91 TYR A C 1
ATOM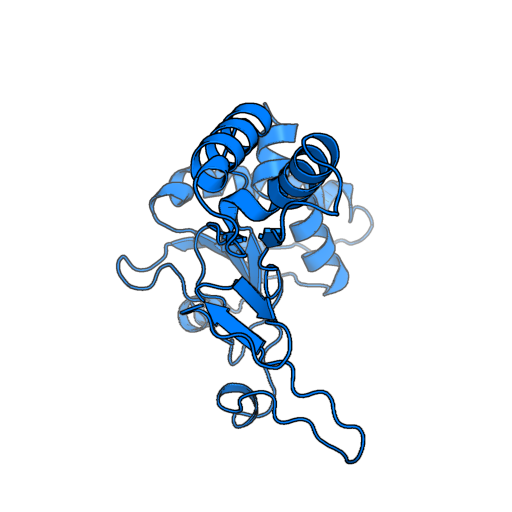 735 O O . TYR A 1 91 ? -3.374 3.543 -5.060 1.00 96.69 91 TYR A O 1
ATOM 743 N N . GLY A 1 92 ? -2.797 3.800 -2.925 1.00 93.56 92 GLY A N 1
ATOM 744 C CA . GLY A 1 92 ? -4.120 4.216 -2.460 1.00 93.56 92 GLY A CA 1
ATOM 745 C C . GLY A 1 92 ? -5.009 3.064 -1.993 1.00 93.56 92 GLY A C 1
ATOM 746 O O . GLY A 1 92 ? -4.556 2.155 -1.296 1.00 93.56 92 GLY A O 1
ATOM 747 N N . GLN A 1 93 ? -6.305 3.166 -2.298 1.00 90.19 93 GLN A N 1
ATOM 748 C CA . GLN A 1 93 ? -7.311 2.201 -1.853 1.00 90.19 93 GLN A CA 1
ATOM 749 C C . GLN A 1 93 ? -7.099 0.861 -2.547 1.00 90.19 93 GLN A C 1
ATOM 751 O O . GLN A 1 93 ? -6.989 0.806 -3.766 1.00 90.19 93 GLN A O 1
ATOM 756 N N . THR A 1 94 ? -7.106 -0.228 -1.784 1.00 92.00 94 THR A N 1
ATOM 757 C CA . THR A 1 94 ? -6.951 -1.570 -2.341 1.00 92.00 94 THR A CA 1
ATOM 758 C C . THR A 1 94 ? -7.820 -2.590 -1.623 1.00 92.00 94 THR A C 1
ATOM 760 O O . THR A 1 94 ? -8.064 -2.502 -0.421 1.00 92.00 94 THR A O 1
ATOM 763 N N . CYS A 1 95 ? -8.289 -3.583 -2.375 1.00 89.00 95 CYS A N 1
ATOM 764 C CA . CYS A 1 95 ? -9.002 -4.734 -1.837 1.00 89.00 95 CYS A CA 1
ATOM 765 C C . CYS A 1 95 ? -8.060 -5.850 -1.353 1.00 89.00 95 CYS A C 1
ATOM 767 O O . CYS A 1 95 ? -8.535 -6.785 -0.708 1.00 89.00 95 CYS A O 1
ATOM 769 N N . LEU A 1 96 ? -6.754 -5.763 -1.657 1.00 90.88 96 LEU A N 1
ATOM 770 C CA . LEU A 1 96 ? -5.762 -6.825 -1.434 1.00 90.88 96 LEU A CA 1
ATOM 771 C C . LEU A 1 96 ? -6.197 -8.183 -2.014 1.00 90.88 96 LEU A C 1
ATOM 773 O O . LEU A 1 96 ? -5.926 -9.238 -1.433 1.00 90.88 96 LEU A O 1
ATOM 777 N N . SER A 1 97 ? -6.889 -8.159 -3.157 1.00 89.19 97 SER A N 1
ATOM 778 C CA . SER A 1 97 ? -7.184 -9.371 -3.918 1.00 89.19 97 SER A CA 1
ATOM 779 C C . SER A 1 97 ? -5.882 -10.084 -4.310 1.00 89.19 97 SER A C 1
ATOM 781 O O . SER A 1 97 ? -4.905 -9.411 -4.654 1.00 89.19 97 SER A O 1
ATOM 783 N N . PRO A 1 98 ? -5.846 -11.429 -4.269 1.00 90.12 98 PRO A N 1
ATOM 784 C CA . PRO A 1 98 ? -4.686 -12.192 -4.717 1.00 90.12 98 PRO A CA 1
ATOM 785 C C . PRO A 1 98 ? -4.299 -11.851 -6.159 1.00 90.12 98 PRO A C 1
ATOM 787 O O . PRO A 1 98 ? -5.172 -11.627 -6.998 1.00 90.12 98 PRO A O 1
ATOM 790 N N . THR A 1 99 ? -2.998 -11.863 -6.446 1.00 91.62 99 THR A N 1
ATOM 791 C CA . THR A 1 99 ? -2.469 -11.754 -7.810 1.00 91.62 99 THR A CA 1
ATOM 792 C C . THR A 1 99 ? -2.113 -13.133 -8.362 1.00 91.62 99 THR A C 1
ATOM 794 O O . THR A 1 99 ? -1.809 -14.061 -7.606 1.00 91.62 99 THR A O 1
ATOM 797 N N . SER A 1 100 ? -2.164 -13.277 -9.685 1.00 91.94 100 SER A N 1
ATOM 798 C CA . SER A 1 100 ? -1.964 -14.559 -10.375 1.00 91.94 100 SER A CA 1
ATOM 799 C C . SER A 1 100 ? -0.555 -14.723 -10.943 1.00 91.94 100 SER A C 1
ATOM 801 O O . SER A 1 100 ? -0.031 -15.832 -10.995 1.00 91.94 100 SER A O 1
ATOM 803 N N . VAL A 1 101 ? 0.067 -13.631 -11.387 1.00 92.88 101 VAL A N 1
ATOM 804 C CA . VAL A 1 101 ? 1.320 -13.643 -12.154 1.00 92.88 101 VAL A CA 1
ATOM 805 C C . VAL A 1 101 ? 2.340 -12.667 -11.589 1.00 92.88 101 VAL A C 1
ATOM 807 O O . VAL A 1 101 ? 3.515 -13.019 -11.473 1.00 92.88 101 VAL A O 1
ATOM 810 N N . LEU A 1 102 ? 1.921 -11.448 -11.240 1.00 95.31 102 LEU A N 1
ATOM 811 C CA . LEU A 1 102 ? 2.832 -10.392 -10.809 1.00 95.31 102 LEU A CA 1
ATOM 812 C C . LEU A 1 102 ? 2.778 -10.159 -9.297 1.00 95.31 102 LEU A C 1
ATOM 814 O O . LEU A 1 102 ? 1.696 -10.040 -8.719 1.00 95.31 102 LEU A O 1
ATOM 818 N N . PRO A 1 103 ? 3.935 -10.062 -8.622 1.00 96.69 103 PRO A N 1
ATOM 819 C CA . PRO A 1 103 ? 3.967 -9.594 -7.248 1.00 96.69 103 PRO A CA 1
ATOM 820 C C . PRO A 1 103 ? 3.512 -8.135 -7.169 1.00 96.69 103 PRO A C 1
ATOM 822 O O . PRO A 1 103 ? 3.842 -7.321 -8.037 1.00 96.69 103 PRO A O 1
ATOM 825 N N . ALA A 1 104 ? 2.798 -7.804 -6.095 1.00 96.50 104 ALA A N 1
ATOM 826 C CA . ALA A 1 104 ? 2.260 -6.471 -5.862 1.00 96.50 104 ALA A CA 1
ATOM 827 C C . ALA A 1 104 ? 2.693 -5.925 -4.499 1.00 96.50 104 ALA A C 1
ATOM 829 O O . ALA A 1 104 ? 2.554 -6.596 -3.476 1.00 96.50 104 ALA A O 1
ATOM 830 N N . PHE A 1 105 ? 3.218 -4.703 -4.487 1.00 97.75 105 PHE A N 1
ATOM 831 C CA . PHE A 1 105 ? 3.560 -3.948 -3.284 1.00 97.75 105 PHE A CA 1
ATOM 832 C C . PHE A 1 105 ? 2.563 -2.805 -3.110 1.00 97.75 105 PHE A C 1
ATOM 834 O O . PHE A 1 105 ? 2.329 -2.047 -4.048 1.00 97.75 105 PHE A O 1
ATOM 841 N N . PHE A 1 106 ? 1.979 -2.674 -1.922 1.00 97.38 106 PHE A N 1
ATOM 842 C CA . PHE A 1 106 ? 0.882 -1.739 -1.683 1.00 97.38 106 PHE A CA 1
ATOM 843 C C . PHE A 1 106 ? 1.332 -0.558 -0.829 1.00 97.38 106 PHE A C 1
ATOM 845 O O . PHE A 1 106 ? 1.958 -0.736 0.218 1.00 97.38 106 PHE A O 1
ATOM 852 N N . VAL A 1 107 ? 0.964 0.646 -1.262 1.00 97.62 107 VAL A N 1
ATOM 853 C CA . VAL A 1 107 ? 1.211 1.906 -0.558 1.00 97.62 107 VAL A CA 1
ATOM 854 C C . VAL A 1 107 ? -0.128 2.577 -0.273 1.00 97.62 107 VAL A C 1
ATOM 856 O O . VAL A 1 107 ? -0.687 3.265 -1.125 1.00 97.62 107 VAL A O 1
ATOM 859 N N . PHE A 1 108 ? -0.644 2.408 0.944 1.00 95.88 108 PHE A N 1
ATOM 860 C CA . PHE A 1 108 ? -1.995 2.864 1.311 1.00 95.88 108 PHE A CA 1
ATOM 861 C C . PHE A 1 108 ? -2.122 4.385 1.460 1.00 95.88 108 PHE A C 1
ATOM 863 O O . PHE A 1 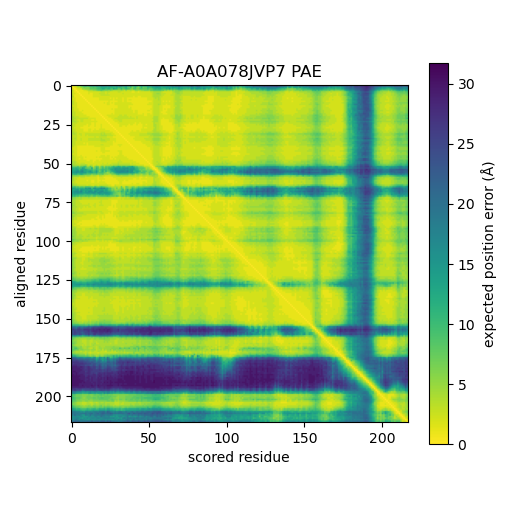108 ? -3.219 4.939 1.434 1.00 95.88 108 PHE A O 1
ATOM 870 N N . GLY A 1 109 ? -0.994 5.075 1.627 1.00 94.75 109 GLY A N 1
ATOM 871 C CA . GLY A 1 109 ? -0.967 6.488 1.974 1.00 94.75 109 GLY A CA 1
ATOM 872 C C . GLY A 1 109 ? -1.081 6.731 3.479 1.00 94.75 109 GLY A C 1
ATOM 873 O O . GLY A 1 109 ? -1.166 5.813 4.294 1.00 94.75 109 GLY A O 1
ATOM 874 N N . LYS A 1 110 ? -1.029 8.013 3.849 1.00 95.88 110 LYS A N 1
ATOM 875 C CA . LYS A 1 110 ? -1.033 8.467 5.244 1.00 95.88 110 LYS A CA 1
ATOM 876 C C . LYS A 1 110 ? -2.033 9.599 5.432 1.00 95.88 110 LYS A C 1
ATOM 878 O O . LYS A 1 110 ? -1.675 10.775 5.350 1.00 95.88 110 LYS A O 1
ATOM 883 N N . ALA A 1 111 ? -3.307 9.246 5.593 1.00 95.00 111 ALA A N 1
ATOM 884 C CA . ALA A 1 111 ? -4.361 10.226 5.826 1.00 95.00 111 ALA A CA 1
ATOM 885 C C . ALA A 1 111 ? -4.242 10.843 7.226 1.00 95.00 111 ALA A C 1
ATOM 887 O O . ALA A 1 111 ? -4.035 10.152 8.220 1.00 95.00 111 ALA A O 1
ATOM 888 N N . SER A 1 112 ? -4.377 12.166 7.311 1.00 94.62 112 SER A N 1
ATOM 889 C CA . SER A 1 112 ? -4.230 12.870 8.583 1.00 94.62 112 SER A CA 1
ATOM 890 C C . SER A 1 112 ? -5.434 12.626 9.490 1.00 94.62 112 SER A C 1
ATOM 892 O O . SER A 1 112 ? -6.583 12.755 9.067 1.00 94.62 112 SER A O 1
ATOM 894 N N . ILE A 1 113 ? -5.165 12.321 10.756 1.00 95.62 113 ILE A N 1
ATOM 895 C CA . ILE A 1 113 ? -6.168 12.267 11.815 1.00 95.62 113 ILE A CA 1
ATOM 896 C C . ILE A 1 113 ? -5.530 12.686 13.137 1.00 95.62 113 ILE A C 1
ATOM 898 O O . ILE A 1 113 ? -4.390 12.340 13.446 1.00 95.62 113 ILE A O 1
ATOM 902 N N . LYS A 1 114 ? -6.270 13.458 13.936 1.00 97.19 114 LYS A N 1
ATOM 903 C CA . LYS A 1 114 ? -5.825 13.865 15.268 1.00 97.19 114 LYS A CA 1
ATOM 904 C C . LYS A 1 114 ? -6.141 12.755 16.269 1.00 97.19 114 LYS A C 1
ATOM 906 O O . LYS A 1 114 ? -7.296 12.629 16.677 1.00 97.19 114 LYS A O 1
ATOM 911 N N . VAL A 1 115 ? -5.113 12.004 16.671 1.00 96.38 115 VAL A N 1
ATOM 912 C CA . VAL A 1 115 ? -5.207 10.840 17.578 1.00 96.38 115 VAL A CA 1
ATOM 913 C C . VAL A 1 115 ? -6.034 11.174 18.824 1.00 96.38 115 VAL A C 1
ATOM 915 O O . VAL A 1 115 ? -7.092 10.583 19.016 1.00 96.38 115 VAL A O 1
ATOM 918 N N . SER A 1 116 ? -5.677 12.233 19.551 1.00 95.94 116 SER A N 1
ATOM 919 C CA . SER A 1 116 ? -6.390 12.629 20.774 1.00 95.94 116 SER A CA 1
ATOM 920 C C . SER A 1 116 ? -7.867 12.963 20.585 1.00 95.94 116 SER A C 1
ATOM 922 O O . SER A 1 116 ? -8.697 12.650 21.436 1.00 95.94 116 SER A O 1
ATOM 924 N N . SER A 1 117 ? -8.237 13.567 19.452 1.00 96.25 117 SER A N 1
ATOM 925 C CA . SER A 1 117 ? -9.647 13.835 19.154 1.00 96.25 117 SER A CA 1
ATOM 926 C C . SER A 1 117 ? -10.403 12.554 18.812 1.00 96.25 117 SER A C 1
ATOM 928 O O . SER A 1 117 ? -11.553 12.409 19.218 1.00 96.25 117 SER A O 1
ATOM 930 N N . CYS A 1 118 ? -9.767 11.647 18.065 1.00 95.56 118 CYS A N 1
ATOM 931 C CA . CYS A 1 118 ? -10.331 10.348 17.714 1.00 95.56 118 CYS A CA 1
ATOM 932 C C . CYS A 1 118 ? -10.580 9.515 18.977 1.00 95.56 118 CYS A C 1
ATOM 934 O O . CYS A 1 118 ? -11.703 9.082 19.224 1.00 95.56 118 CYS A O 1
ATOM 936 N N . VAL A 1 119 ? -9.559 9.392 19.828 1.00 94.19 119 VAL A N 1
ATOM 937 C CA . VAL A 1 119 ? -9.613 8.649 21.091 1.00 94.19 119 VAL A CA 1
ATOM 938 C C . VAL A 1 119 ? -10.673 9.223 22.019 1.00 94.19 119 VAL A C 1
ATOM 940 O O . VAL A 1 119 ? -11.505 8.472 22.521 1.00 94.19 119 VAL A O 1
ATOM 943 N N . LYS A 1 120 ? -10.717 10.551 22.191 1.00 93.62 120 LYS A N 1
ATOM 944 C CA . LYS A 1 120 ? -11.762 11.201 22.989 1.00 93.62 120 LYS A CA 1
ATOM 945 C C . LYS A 1 120 ? -13.163 10.826 22.497 1.00 93.62 120 LYS A C 1
ATOM 947 O O . LYS A 1 120 ? -13.985 10.386 23.290 1.00 93.62 120 LYS A O 1
ATOM 952 N N . HIS A 1 121 ? -13.434 10.959 21.198 1.00 93.12 121 HIS A N 1
ATOM 953 C CA . HIS A 1 121 ? -14.756 10.644 20.652 1.00 93.12 121 HIS A CA 1
ATOM 954 C C . HIS A 1 121 ? -15.112 9.157 20.743 1.00 93.12 121 HIS A C 1
ATOM 956 O O . HIS A 1 121 ? -16.282 8.845 20.979 1.00 93.12 121 HIS A O 1
ATOM 962 N N . LEU A 1 122 ? -14.131 8.258 20.586 1.00 91.06 122 LEU A N 1
ATOM 963 C CA . LEU A 1 122 ? -14.320 6.826 20.818 1.00 91.06 122 LEU A CA 1
ATOM 964 C C . LEU A 1 122 ? -14.732 6.582 22.271 1.00 91.06 122 LEU A C 1
ATOM 966 O O . LEU A 1 122 ? -15.766 5.969 22.509 1.00 91.06 122 LEU A O 1
ATOM 970 N N . LEU A 1 123 ? -13.990 7.122 23.239 1.00 89.94 123 LEU A N 1
ATOM 971 C CA . LEU A 1 123 ? -14.284 6.956 24.665 1.00 89.94 123 LEU A CA 1
ATOM 972 C C . LEU A 1 123 ? -15.633 7.567 25.069 1.00 89.94 123 LEU A C 1
ATOM 974 O O . LEU A 1 123 ? -16.370 6.953 25.842 1.00 89.94 123 LEU A O 1
ATOM 978 N N . ASP A 1 124 ? -15.977 8.741 24.536 1.00 89.62 124 ASP A N 1
ATOM 979 C CA . ASP A 1 124 ? -17.258 9.405 24.792 1.00 89.62 124 ASP A CA 1
ATOM 980 C C . ASP A 1 124 ? -18.434 8.562 24.265 1.00 89.62 124 ASP A C 1
ATOM 982 O O . ASP A 1 124 ? -19.462 8.441 24.936 1.00 89.62 124 ASP A O 1
ATOM 986 N N . HIS A 1 125 ? -18.292 7.926 23.096 1.00 86.56 125 HIS A N 1
ATOM 987 C CA . HIS A 1 125 ? -19.327 7.046 22.540 1.00 86.56 125 HIS A CA 1
ATOM 988 C C . HIS A 1 125 ? -19.442 5.723 23.290 1.00 86.56 125 HIS A C 1
ATOM 990 O O . HIS A 1 125 ? -20.556 5.280 23.573 1.00 86.56 125 HIS A O 1
ATOM 996 N N . THR A 1 126 ? -18.314 5.103 23.632 1.00 86.00 126 THR A N 1
ATOM 997 C CA . THR A 1 126 ? -18.310 3.791 24.288 1.00 86.00 126 THR A CA 1
ATOM 998 C C . THR A 1 126 ? -18.600 3.876 25.779 1.00 86.00 126 THR A C 1
ATOM 1000 O O . THR A 1 126 ? -19.008 2.888 26.367 1.00 86.00 126 THR A O 1
ATOM 1003 N N . SER A 1 127 ? -18.514 5.059 26.397 1.00 80.94 127 SER A N 1
ATOM 1004 C CA . SER A 1 127 ? -18.919 5.273 27.798 1.00 80.94 127 SER A CA 1
ATOM 1005 C C . SER A 1 127 ? -20.379 4.903 28.102 1.00 80.94 127 SER A C 1
ATOM 1007 O O . SER A 1 127 ? -20.746 4.753 29.263 1.00 80.94 127 SER A O 1
ATOM 1009 N N . LYS A 1 128 ? -21.212 4.758 27.065 1.00 79.94 128 LYS A N 1
ATOM 1010 C CA . LYS A 1 128 ? -22.641 4.448 27.168 1.00 79.94 128 LYS A CA 1
ATOM 1011 C C . LYS A 1 128 ? -22.946 2.946 27.105 1.00 79.94 128 LYS A C 1
ATOM 1013 O O . LYS A 1 128 ? -24.116 2.579 27.187 1.00 79.94 128 LYS A O 1
ATOM 1018 N N . SER A 1 129 ? -21.943 2.090 26.899 1.00 79.50 129 SER A N 1
ATOM 1019 C CA . SER A 1 129 ? -22.128 0.647 26.727 1.00 79.50 129 SER A CA 1
ATOM 1020 C C . SER A 1 129 ? -20.918 -0.145 27.219 1.00 79.50 129 SER A C 1
ATOM 1022 O O . SER A 1 129 ? -19.789 0.168 26.866 1.00 79.50 129 SER A O 1
ATOM 1024 N N . ASP A 1 130 ? -21.165 -1.233 27.948 1.00 78.69 130 ASP A N 1
ATOM 1025 C CA . ASP A 1 130 ? -20.116 -2.158 28.407 1.00 78.69 130 ASP A CA 1
ATOM 1026 C C . ASP A 1 130 ? -19.764 -3.240 27.367 1.00 78.69 130 ASP A C 1
ATOM 1028 O O . ASP A 1 130 ? -19.063 -4.212 27.665 1.00 78.69 130 ASP A O 1
ATOM 1032 N N . LYS A 1 131 ? -20.271 -3.108 26.135 1.00 82.38 131 LYS A N 1
ATOM 1033 C CA . LYS A 1 131 ? -20.005 -4.063 25.058 1.00 82.38 131 LYS A CA 1
ATOM 1034 C C . LYS A 1 131 ? -18.563 -3.945 24.544 1.00 82.38 131 LYS A C 1
ATOM 1036 O O . LYS A 1 131 ? -18.022 -2.837 24.488 1.00 82.38 131 LYS A O 1
ATOM 1041 N N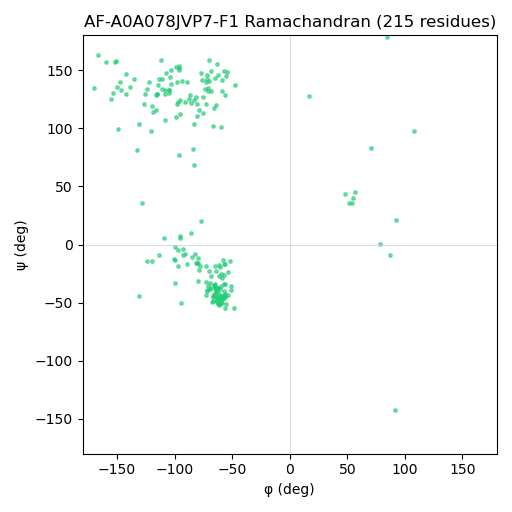 . PRO A 1 132 ? -17.934 -5.061 24.130 1.00 84.75 132 PRO A N 1
ATOM 1042 C CA . PRO A 1 132 ? -16.680 -5.020 23.386 1.00 84.75 132 PRO A CA 1
ATOM 1043 C C . PRO A 1 132 ? -16.816 -4.189 22.107 1.00 84.75 132 PRO A C 1
ATOM 1045 O O . PRO A 1 132 ? -17.880 -4.142 21.494 1.00 84.75 132 PRO A O 1
ATOM 1048 N N . VAL A 1 133 ? -15.729 -3.544 21.686 1.00 87.44 133 VAL A N 1
ATOM 1049 C CA . VAL A 1 133 ? -15.730 -2.673 20.505 1.00 87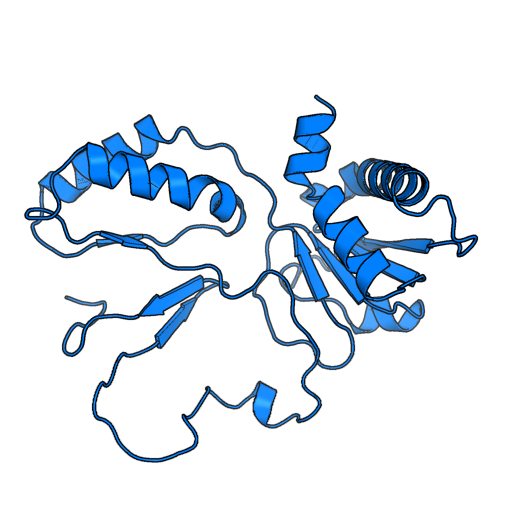.44 133 VAL A CA 1
ATOM 1050 C C . VAL A 1 133 ? -14.631 -3.094 19.548 1.00 87.44 133 VAL A C 1
ATOM 1052 O O . VAL A 1 133 ? -13.452 -3.069 19.897 1.00 87.44 133 VAL A O 1
ATOM 1055 N N . MET A 1 134 ? -15.025 -3.440 18.323 1.00 89.81 134 MET A N 1
ATOM 1056 C CA . MET A 1 134 ? -14.115 -3.686 17.208 1.00 89.81 134 MET A CA 1
ATOM 1057 C C . MET A 1 134 ? -13.874 -2.389 16.430 1.00 89.81 134 MET A C 1
ATOM 1059 O O . MET A 1 134 ? -14.814 -1.778 15.924 1.00 89.81 134 MET A O 1
ATOM 1063 N N . ILE A 1 135 ? -12.613 -1.982 16.307 1.00 92.44 135 ILE A N 1
ATOM 1064 C CA . ILE A 1 135 ? -12.194 -0.821 15.522 1.00 92.44 135 ILE A CA 1
ATOM 1065 C C . ILE A 1 135 ? -11.763 -1.292 14.131 1.00 92.44 135 ILE A C 1
ATO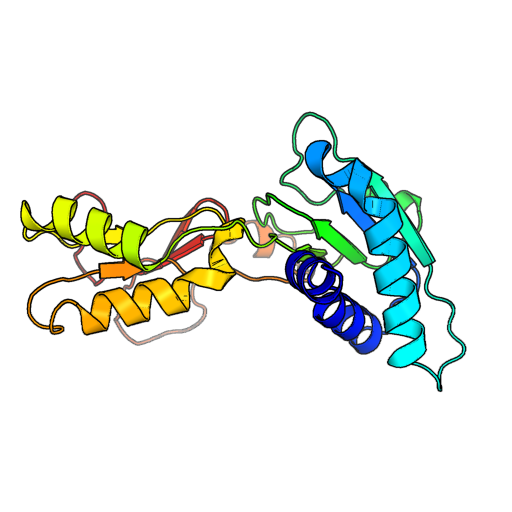M 1067 O O . ILE A 1 135 ? -10.728 -1.944 13.968 1.00 92.44 135 ILE A O 1
ATOM 1071 N N . LEU A 1 136 ? -12.558 -0.911 13.132 1.00 94.44 136 LEU A N 1
ATOM 1072 C CA . LEU A 1 136 ? -12.245 -1.023 11.709 1.00 94.44 136 LEU A CA 1
ATOM 1073 C C . LEU A 1 136 ? -11.857 0.358 11.165 1.00 94.44 136 LEU A C 1
ATOM 1075 O O . LEU A 1 136 ? -12.326 1.380 11.667 1.00 94.44 136 LEU A O 1
ATOM 1079 N N . TYR A 1 137 ? -10.998 0.398 10.151 1.00 95.31 137 TYR A N 1
ATOM 1080 C CA . TYR A 1 137 ? -10.452 1.642 9.602 1.00 95.31 137 TYR A CA 1
ATOM 1081 C C . TYR A 1 137 ? -10.113 1.510 8.113 1.00 95.31 137 TYR A C 1
ATOM 1083 O O . TYR A 1 137 ? -9.895 0.414 7.607 1.00 95.31 137 TYR A O 1
ATOM 1091 N N . GLY A 1 138 ? -10.054 2.638 7.405 1.00 94.88 138 GLY A N 1
ATOM 1092 C CA . GLY A 1 138 ? -9.481 2.678 6.056 1.00 94.88 138 GLY A CA 1
ATOM 1093 C C . GLY A 1 138 ? -7.966 2.472 6.103 1.00 94.88 138 GLY A C 1
ATOM 1094 O O . GLY A 1 138 ? -7.305 2.987 7.009 1.00 94.88 138 GLY A O 1
ATOM 1095 N N . LEU A 1 139 ? -7.403 1.725 5.149 1.00 94.81 139 LEU A N 1
ATOM 1096 C CA . LEU A 1 139 ? -5.978 1.361 5.128 1.00 94.81 139 LEU A CA 1
ATOM 1097 C C . LEU A 1 139 ? -5.041 2.584 5.144 1.00 94.81 139 LEU A C 1
ATOM 1099 O O . LEU A 1 139 ? -3.939 2.510 5.686 1.00 94.81 139 LEU A O 1
ATOM 1103 N N . GLU A 1 140 ? -5.496 3.736 4.651 1.00 95.19 140 GLU A N 1
ATOM 1104 C CA . GLU A 1 140 ? -4.785 5.016 4.704 1.00 95.19 140 GLU A CA 1
ATOM 1105 C C . GLU A 1 140 ? -4.506 5.516 6.138 1.00 95.19 140 GLU A C 1
ATOM 1107 O O . GLU A 1 140 ? -3.638 6.371 6.349 1.00 95.19 140 GLU A O 1
ATOM 1112 N N . TYR A 1 141 ? -5.212 4.981 7.140 1.00 96.69 141 TYR A N 1
ATOM 1113 C CA . TYR A 1 141 ? -5.008 5.263 8.563 1.00 96.69 141 TYR A CA 1
ATOM 1114 C C . TYR A 1 141 ? -4.143 4.221 9.275 1.00 96.69 141 TYR A C 1
ATOM 1116 O O . TYR A 1 141 ? -3.787 4.445 10.429 1.00 96.69 141 TYR A O 1
ATOM 1124 N N . ALA A 1 142 ? -3.740 3.127 8.618 1.00 95.75 142 ALA A N 1
ATOM 1125 C CA . ALA A 1 142 ? -2.959 2.053 9.244 1.00 95.75 142 ALA A CA 1
ATOM 1126 C C . ALA A 1 142 ? -1.718 2.570 9.996 1.00 95.75 142 ALA A C 1
ATOM 1128 O O . ALA A 1 142 ? -1.387 2.094 11.078 1.00 95.75 142 ALA A O 1
ATOM 1129 N N . HIS A 1 143 ? -1.076 3.611 9.460 1.00 95.69 143 HIS A N 1
ATOM 1130 C CA . HIS A 1 143 ? 0.101 4.244 10.052 1.00 95.69 143 HIS A CA 1
ATOM 1131 C C . HIS A 1 143 ? -0.132 4.917 11.421 1.00 95.69 143 HIS A C 1
ATOM 1133 O O . HIS A 1 143 ? 0.838 5.094 12.154 1.00 95.69 143 HIS A O 1
ATOM 1139 N N . VAL A 1 144 ? -1.366 5.308 11.775 1.00 96.62 144 VAL A N 1
ATOM 1140 C CA . VAL A 1 144 ? -1.683 5.945 13.075 1.00 96.62 144 VAL A CA 1
ATOM 1141 C C . VAL A 1 144 ? -2.291 4.991 14.095 1.00 96.62 144 VAL A C 1
ATOM 1143 O O . VAL A 1 144 ? -2.409 5.347 15.268 1.00 96.62 144 VAL A O 1
ATOM 1146 N N . ILE A 1 145 ? -2.712 3.801 13.668 1.00 96.19 145 ILE A N 1
ATOM 1147 C CA . ILE A 1 145 ? -3.411 2.845 14.530 1.00 96.19 145 ILE A CA 1
ATOM 1148 C C . ILE A 1 145 ? -2.607 2.487 15.787 1.00 96.19 145 ILE A C 1
ATOM 1150 O O . ILE A 1 145 ? -3.207 2.527 16.863 1.00 96.19 145 ILE A O 1
ATOM 1154 N N . PRO A 1 146 ? -1.277 2.257 15.723 1.00 95.44 146 PRO A N 1
ATOM 1155 C CA . PRO A 1 146 ? -0.489 2.012 16.930 1.00 95.44 146 PRO A CA 1
ATOM 1156 C C . PRO A 1 146 ? -0.593 3.148 17.958 1.00 95.44 146 PRO A C 1
ATOM 1158 O O . PRO A 1 146 ? -0.746 2.893 19.150 1.00 95.44 146 PRO A O 1
ATOM 1161 N N . SER A 1 147 ? -0.595 4.406 17.505 1.00 96.38 147 SER A N 1
ATOM 1162 C CA . SER A 1 147 ? -0.743 5.572 18.385 1.00 96.38 147 SER A CA 1
ATOM 1163 C C . SER A 1 147 ? -2.147 5.675 18.987 1.00 96.38 147 SER A C 1
ATOM 1165 O O . SER A 1 147 ? -2.286 6.034 20.152 1.00 96.38 147 SER A O 1
ATOM 1167 N N . ILE A 1 148 ? -3.192 5.329 18.224 1.00 95.19 148 ILE A N 1
ATOM 1168 C CA . ILE A 1 148 ? -4.572 5.275 18.738 1.00 95.19 148 ILE A CA 1
ATOM 1169 C C . ILE A 1 148 ? -4.699 4.186 19.810 1.00 95.19 148 ILE A C 1
ATOM 1171 O O . ILE A 1 148 ? -5.294 4.432 20.857 1.00 95.19 148 ILE A O 1
ATOM 1175 N N . GLN A 1 149 ? -4.130 3.000 19.575 1.00 92.44 149 GLN A N 1
ATOM 1176 C CA . GLN A 1 149 ? -4.126 1.903 20.547 1.00 92.44 149 GLN A CA 1
ATOM 1177 C C . GLN A 1 149 ? -3.403 2.296 21.838 1.00 92.44 149 GLN A C 1
ATOM 1179 O O . GLN A 1 149 ? -3.914 2.047 22.931 1.00 92.44 149 GLN A O 1
ATOM 1184 N N . GLU A 1 150 ? -2.242 2.940 21.719 1.00 93.19 150 GLU A N 1
ATOM 1185 C CA . GLU A 1 150 ? -1.478 3.418 22.867 1.00 93.19 150 GLU A CA 1
ATOM 1186 C C . GLU A 1 150 ? -2.258 4.461 23.681 1.00 93.19 150 GLU A C 1
ATOM 1188 O O . GLU A 1 150 ? -2.396 4.313 24.897 1.00 93.19 150 GLU A O 1
ATOM 1193 N N . GLU A 1 151 ? -2.829 5.479 23.034 1.00 93.19 151 GLU A N 1
ATOM 1194 C CA . GLU A 1 151 ? -3.569 6.540 23.727 1.00 93.19 151 GLU A CA 1
ATOM 1195 C C . GLU A 1 151 ? -4.895 6.032 24.333 1.00 93.19 151 GLU A C 1
ATOM 1197 O O . GLU A 1 151 ? -5.270 6.454 25.433 1.00 93.19 151 GLU A O 1
ATOM 1202 N N . LEU A 1 152 ? -5.568 5.060 23.697 1.00 90.44 152 LEU A N 1
ATOM 1203 C CA . LEU A 1 152 ? -6.711 4.349 24.291 1.00 90.44 152 LEU A CA 1
ATOM 1204 C C . LEU A 1 152 ? -6.309 3.614 25.576 1.00 90.44 152 LEU A C 1
ATOM 1206 O O . LEU A 1 152 ? -7.003 3.735 26.587 1.00 90.44 152 LEU A O 1
ATOM 1210 N N . ARG A 1 153 ? -5.176 2.899 25.554 1.00 87.81 153 ARG A N 1
ATOM 1211 C CA . ARG A 1 153 ? -4.654 2.149 26.708 1.00 87.81 153 ARG A CA 1
ATOM 1212 C C . ARG A 1 153 ? -4.256 3.068 27.866 1.00 87.81 153 ARG A C 1
ATOM 1214 O O . ARG A 1 153 ? -4.434 2.708 29.024 1.00 87.81 153 ARG A O 1
ATOM 1221 N N . LEU A 1 154 ? -3.719 4.253 27.571 1.00 88.75 154 LEU A N 1
ATOM 1222 C CA . LEU A 1 154 ? -3.366 5.248 28.593 1.00 88.75 154 LEU A CA 1
ATOM 1223 C C . LEU A 1 154 ? -4.597 5.926 29.209 1.00 88.75 154 LEU A C 1
ATOM 1225 O O . LEU A 1 154 ? -4.578 6.287 30.383 1.00 88.75 154 LEU A O 1
ATOM 1229 N N . SER A 1 155 ? -5.665 6.101 28.429 1.00 83.31 155 SER A N 1
ATOM 1230 C CA . SER A 1 155 ? -6.856 6.841 28.858 1.00 83.31 155 SER A CA 1
ATOM 1231 C C . SER A 1 155 ? -7.788 6.041 29.774 1.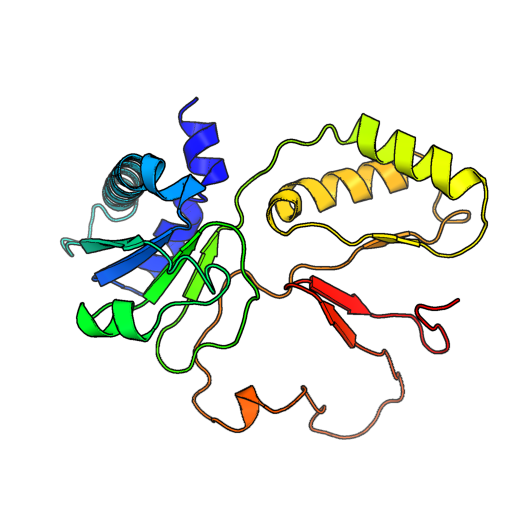00 83.31 155 SER A C 1
ATOM 1233 O O . SER A 1 155 ? -8.565 6.644 30.516 1.00 83.31 155 SER A O 1
ATOM 1235 N N . LYS A 1 156 ? -7.732 4.701 29.751 1.00 72.06 156 LYS A N 1
ATOM 1236 C CA . LYS A 1 156 ? -8.474 3.827 30.674 1.00 72.06 156 LYS A CA 1
ATOM 1237 C C . LYS A 1 156 ? -7.678 2.551 30.994 1.00 72.06 156 LYS A C 1
ATOM 1239 O O . LYS A 1 156 ? -7.205 1.908 30.062 1.00 72.06 156 LYS A O 1
ATOM 1244 N N . PRO A 1 157 ? -7.557 2.140 32.273 1.00 61.03 157 PRO A N 1
ATOM 1245 C CA . PRO A 1 157 ? -6.898 0.883 32.625 1.00 61.03 157 PRO A CA 1
ATOM 1246 C C . PRO A 1 157 ? -7.629 -0.332 32.021 1.00 61.03 157 PRO A C 1
ATOM 1248 O O . PRO A 1 157 ? -8.858 -0.346 31.930 1.00 61.03 157 PRO A O 1
ATOM 1251 N N . GLU A 1 158 ? -6.857 -1.358 31.640 1.00 56.47 158 GLU A N 1
ATOM 1252 C CA . GLU A 1 158 ? -7.253 -2.562 30.872 1.00 56.47 158 GLU A CA 1
ATOM 1253 C C . GLU A 1 158 ? -8.467 -3.341 31.419 1.00 56.47 158 GLU A C 1
ATOM 1255 O O . GLU A 1 158 ? -9.046 -4.163 30.714 1.00 56.47 158 GLU A O 1
ATOM 1260 N N . SER A 1 159 ? -8.893 -3.086 32.658 1.00 55.69 159 SER A N 1
ATOM 1261 C CA . SER A 1 159 ? -9.982 -3.808 33.317 1.00 55.69 159 SER A CA 1
ATOM 1262 C C . SER A 1 159 ? -11.397 -3.326 32.966 1.00 55.69 159 SER A C 1
ATOM 1264 O O . SER A 1 159 ? -12.350 -3.994 33.362 1.00 55.69 159 SER A O 1
ATOM 1266 N N . GLN A 1 160 ? -11.569 -2.210 32.237 1.00 57.41 160 GLN A N 1
ATOM 1267 C CA . GLN A 1 160 ? -12.901 -1.628 31.975 1.00 57.41 160 GLN A CA 1
ATOM 1268 C C . GLN A 1 160 ? -13.333 -1.514 30.506 1.00 57.41 160 GLN A C 1
ATOM 1270 O O . GLN A 1 160 ? -14.519 -1.305 30.274 1.00 57.41 160 GLN A O 1
ATOM 1275 N N . LEU A 1 161 ? -12.453 -1.663 29.507 1.00 62.41 161 LEU A N 1
ATOM 1276 C CA . LEU A 1 161 ? -12.881 -1.650 28.098 1.00 62.41 161 LEU A CA 1
ATOM 1277 C C . LEU A 1 161 ? -12.131 -2.650 27.223 1.00 62.41 161 LEU A C 1
ATOM 1279 O O . LEU A 1 161 ? -10.905 -2.664 27.169 1.00 62.41 161 LEU A O 1
ATOM 1283 N N . LYS A 1 162 ? -12.907 -3.442 26.478 1.00 78.06 162 LYS A N 1
ATOM 1284 C CA . LYS A 1 162 ? -12.427 -4.424 25.502 1.00 78.06 162 LYS A CA 1
ATOM 1285 C C . LYS A 1 162 ? -12.441 -3.801 24.107 1.00 78.06 162 LYS A C 1
ATOM 1287 O O . LYS A 1 162 ? -13.359 -4.048 23.327 1.00 78.06 162 LYS A O 1
ATOM 1292 N N . PHE A 1 163 ? -11.457 -2.954 23.813 1.00 86.12 163 PHE A N 1
ATOM 1293 C CA . PHE A 1 163 ? -11.201 -2.547 22.433 1.00 86.12 163 PHE A CA 1
ATOM 1294 C C . PHE A 1 163 ? -10.372 -3.620 21.732 1.00 86.12 163 PHE A C 1
ATOM 1296 O O . PHE A 1 163 ? -9.297 -3.992 22.200 1.00 86.12 163 PHE A O 1
ATOM 1303 N N . SER A 1 164 ? -10.855 -4.074 20.585 1.00 88.75 164 SER A N 1
ATOM 1304 C CA . SER A 1 164 ? -10.087 -4.862 19.628 1.00 88.75 164 SER A CA 1
ATOM 1305 C C . SER A 1 164 ? -9.905 -4.030 18.372 1.00 88.75 164 SER A C 1
ATOM 1307 O O . SER A 1 164 ? -10.797 -3.281 17.980 1.00 88.75 164 SER A O 1
ATOM 1309 N N . VAL A 1 165 ? -8.741 -4.129 17.745 1.00 91.38 165 VAL A N 1
ATOM 1310 C CA . VAL A 1 165 ? -8.428 -3.367 16.537 1.00 91.38 165 VAL A CA 1
ATOM 1311 C C . VAL A 1 165 ? -8.037 -4.345 15.452 1.00 91.38 165 VAL A C 1
ATOM 1313 O O . VAL A 1 165 ? -7.260 -5.263 15.707 1.00 91.38 165 VAL A O 1
ATOM 1316 N N . ALA A 1 166 ? -8.589 -4.163 14.257 1.00 93.50 166 ALA A N 1
ATOM 1317 C CA . ALA A 1 166 ? -8.224 -5.008 13.136 1.00 93.50 166 ALA A CA 1
ATOM 1318 C C . ALA A 1 166 ? -6.777 -4.751 12.687 1.00 93.50 166 ALA A C 1
ATOM 1320 O O . ALA A 1 166 ? -6.250 -3.643 12.781 1.00 93.50 166 ALA A O 1
ATOM 1321 N N . ASN A 1 167 ? -6.130 -5.782 12.166 1.00 92.25 167 ASN A N 1
ATOM 1322 C CA . ASN A 1 167 ? -4.800 -5.699 11.581 1.00 92.25 167 ASN A CA 1
ATOM 1323 C C . ASN A 1 167 ? -4.905 -5.531 10.069 1.00 92.25 167 ASN A C 1
ATOM 1325 O O . ASN A 1 167 ? -5.837 -6.039 9.449 1.00 92.25 167 ASN A O 1
ATOM 1329 N N . VAL A 1 168 ? -3.927 -4.864 9.464 1.00 92.19 168 VAL A N 1
ATOM 1330 C CA . VAL A 1 168 ? -3.768 -4.903 8.008 1.00 92.19 168 VAL A CA 1
ATOM 1331 C C . VAL A 1 168 ? -3.267 -6.285 7.606 1.00 92.19 168 VAL A C 1
ATOM 1333 O O . VAL A 1 168 ? -2.304 -6.782 8.184 1.00 92.19 168 VAL A O 1
ATOM 1336 N N . LEU A 1 169 ? -3.896 -6.884 6.595 1.00 88.69 169 LEU A N 1
ATOM 1337 C CA . LEU A 1 169 ? -3.574 -8.222 6.103 1.00 88.69 169 LEU A CA 1
ATOM 1338 C C . LEU A 1 169 ? -2.102 -8.355 5.686 1.00 88.69 169 LEU A C 1
ATOM 1340 O O . LEU A 1 169 ? -1.407 -9.272 6.109 1.00 88.69 169 LEU A O 1
ATOM 1344 N N . CYS A 1 170 ? -1.647 -7.474 4.797 1.00 87.56 170 CYS A N 1
ATOM 1345 C CA . CYS A 1 170 ? -0.282 -7.448 4.284 1.00 87.56 170 CYS A CA 1
ATOM 1346 C C . CYS A 1 170 ? -0.028 -6.126 3.550 1.00 87.56 170 CYS A C 1
ATOM 1348 O O . CYS A 1 170 ? -0.968 -5.438 3.165 1.00 87.56 170 CYS A O 1
ATOM 1350 N N . SER A 1 171 ? 1.241 -5.786 3.315 1.00 88.38 171 SER A N 1
ATOM 1351 C CA . SER A 1 171 ? 1.639 -4.696 2.404 1.00 88.38 171 SER A CA 1
ATOM 1352 C C . SER A 1 171 ? 2.294 -5.214 1.118 1.00 88.38 171 SER A C 1
ATOM 1354 O O . SER A 1 171 ? 2.842 -4.439 0.337 1.00 88.38 171 SER A O 1
ATOM 1356 N N . PHE A 1 172 ? 2.308 -6.534 0.929 1.00 92.31 172 PHE A N 1
ATOM 1357 C CA . PHE A 1 172 ? 2.963 -7.204 -0.185 1.00 92.31 172 PHE A CA 1
ATOM 1358 C C . PHE A 1 172 ? 2.275 -8.540 -0.470 1.00 92.31 172 PHE A C 1
ATOM 1360 O O . PHE A 1 172 ? 2.096 -9.344 0.443 1.00 92.31 172 PHE A O 1
ATOM 1367 N N . ILE A 1 173 ? 1.942 -8.779 -1.737 1.00 92.19 173 ILE A N 1
ATOM 1368 C CA . ILE A 1 173 ? 1.395 -10.042 -2.232 1.00 92.19 173 ILE A CA 1
ATOM 1369 C C . ILE A 1 173 ? 2.400 -10.653 -3.207 1.00 92.19 173 ILE A C 1
ATOM 1371 O O . ILE A 1 173 ? 2.876 -9.999 -4.137 1.00 92.19 173 ILE A O 1
ATOM 1375 N N . THR A 1 174 ? 2.720 -11.927 -2.985 1.00 88.19 174 THR A N 1
ATOM 1376 C CA . THR A 1 174 ? 3.408 -12.767 -3.973 1.00 88.19 174 THR A CA 1
ATOM 1377 C C . THR A 1 174 ? 2.354 -13.595 -4.702 1.00 88.19 174 THR A C 1
ATOM 1379 O O . THR A 1 174 ? 1.446 -14.088 -4.032 1.00 88.19 174 THR A O 1
ATOM 1382 N N . PRO A 1 175 ? 2.463 -13.787 -6.026 1.00 85.50 175 PRO A N 1
ATOM 1383 C CA . PRO A 1 175 ? 1.558 -14.665 -6.753 1.00 85.50 175 PRO A CA 1
ATOM 1384 C C . PRO A 1 175 ? 1.637 -16.078 -6.185 1.00 85.50 175 PRO A C 1
ATOM 1386 O O . PRO A 1 175 ? 2.743 -16.601 -5.995 1.00 85.50 175 PRO A O 1
ATOM 1389 N N . SER A 1 176 ? 0.491 -16.703 -5.924 1.00 68.31 176 SER A N 1
ATOM 1390 C CA . SER A 1 176 ? 0.491 -18.136 -5.630 1.00 68.31 176 SER A CA 1
ATOM 1391 C C . SER A 1 176 ? 0.767 -18.916 -6.917 1.00 68.31 176 SER A C 1
ATOM 1393 O O . SER A 1 176 ? 0.279 -18.573 -7.993 1.00 68.31 176 SER A O 1
ATOM 1395 N N . LYS A 1 177 ? 1.570 -19.979 -6.807 1.00 53.84 177 LYS A N 1
ATOM 1396 C CA . LYS A 1 177 ? 1.821 -20.916 -7.910 1.00 53.84 177 LYS A CA 1
ATOM 1397 C C . LYS A 1 177 ? 0.689 -21.937 -8.086 1.00 53.84 177 LYS A C 1
ATOM 1399 O O . LYS A 1 177 ? 0.690 -22.625 -9.105 1.00 53.84 177 LYS A O 1
ATOM 1404 N N . ASP A 1 178 ? -0.244 -22.051 -7.135 1.00 51.97 178 ASP A N 1
ATOM 1405 C CA . ASP A 1 178 ? -1.374 -22.983 -7.203 1.00 51.97 178 ASP A CA 1
ATOM 1406 C C . ASP A 1 178 ? -2.711 -22.210 -7.246 1.00 51.97 178 ASP A C 1
ATOM 1408 O O . ASP A 1 178 ? -3.081 -21.556 -6.270 1.00 51.97 178 ASP A O 1
ATOM 1412 N N . PRO A 1 179 ? -3.484 -22.297 -8.345 1.00 45.19 179 PRO A N 1
ATOM 1413 C CA . PRO A 1 179 ? -4.819 -21.702 -8.449 1.00 45.19 179 PRO A CA 1
ATOM 1414 C C . PRO A 1 179 ? -5.820 -22.181 -7.384 1.00 45.19 179 PRO A C 1
ATOM 1416 O O . PRO A 1 179 ? -6.895 -21.600 -7.256 1.00 45.19 179 PRO A O 1
ATOM 1419 N N . ARG A 1 180 ? -5.515 -23.256 -6.645 1.00 45.91 180 ARG A N 1
ATOM 1420 C CA . ARG A 1 180 ? -6.337 -23.726 -5.522 1.00 45.91 180 ARG A CA 1
ATOM 1421 C C . ARG A 1 180 ? -6.090 -22.920 -4.252 1.00 45.91 180 ARG A C 1
ATOM 1423 O O . ARG A 1 180 ? -7.050 -22.644 -3.552 1.00 45.91 180 ARG A O 1
ATOM 1430 N N . GLU A 1 181 ? -4.884 -22.405 -4.022 1.00 47.59 181 GLU A N 1
ATOM 1431 C CA . GLU A 1 181 ? -4.594 -21.537 -2.866 1.00 47.59 181 GLU A CA 1
ATOM 1432 C C . GLU A 1 181 ? -5.259 -20.153 -2.976 1.00 47.59 181 GLU A C 1
ATOM 1434 O O . GLU A 1 181 ? -5.491 -19.492 -1.967 1.00 47.59 181 GLU A O 1
ATOM 1439 N N . SER A 1 182 ? -5.590 -19.694 -4.190 1.00 40.44 182 SER A N 1
ATOM 1440 C CA . SER A 1 182 ? -6.264 -18.404 -4.405 1.00 40.44 182 SER A CA 1
ATOM 1441 C C . SER A 1 182 ? -7.781 -18.450 -4.176 1.00 40.44 182 SER A C 1
ATOM 1443 O O . SER A 1 182 ? -8.395 -17.396 -3.999 1.00 40.44 182 SER A O 1
ATOM 1445 N N . MET A 1 183 ? -8.382 -19.648 -4.134 1.00 36.06 183 MET A N 1
ATOM 1446 C CA . MET A 1 183 ? -9.781 -19.877 -3.734 1.00 36.06 183 MET A CA 1
ATOM 1447 C C . MET A 1 183 ? -9.930 -20.670 -2.429 1.00 36.06 183 MET A C 1
ATOM 1449 O O . MET A 1 183 ? -11.034 -20.762 -1.891 1.00 36.06 183 MET A O 1
ATOM 1453 N N . GLU A 1 184 ? -8.844 -21.215 -1.888 1.00 33.91 184 GLU A N 1
ATOM 1454 C CA . GLU A 1 184 ? -8.845 -21.840 -0.575 1.00 33.91 184 GLU A CA 1
ATOM 1455 C C . GLU A 1 184 ? -8.794 -20.762 0.511 1.00 33.91 184 GLU A C 1
ATOM 1457 O O . GLU A 1 184 ? -7.828 -20.017 0.689 1.00 33.91 184 GLU A O 1
ATOM 1462 N N . HIS A 1 185 ? -9.872 -20.704 1.295 1.00 43.03 185 HIS A N 1
ATOM 1463 C CA . HIS A 1 185 ? -9.757 -20.282 2.683 1.00 43.03 185 HIS A CA 1
ATOM 1464 C C . HIS A 1 185 ? -8.593 -21.057 3.315 1.00 43.03 185 HIS A C 1
ATOM 1466 O O . HIS A 1 185 ? -8.509 -22.260 3.072 1.00 43.03 185 HIS A O 1
ATOM 1472 N N . PRO A 1 186 ? -7.723 -20.432 4.127 1.00 33.25 186 PRO A N 1
ATOM 1473 C CA . PRO A 1 186 ? -6.696 -21.179 4.834 1.00 33.25 186 PRO A CA 1
ATOM 1474 C C . PRO A 1 186 ? -7.388 -22.205 5.739 1.00 33.25 186 PRO A C 1
ATOM 1476 O O . PRO A 1 186 ? -7.930 -21.865 6.789 1.00 33.25 186 PRO A O 1
ATOM 1479 N N . VAL A 1 187 ? -7.423 -23.459 5.293 1.00 33.97 187 VAL A N 1
ATOM 1480 C CA . VAL A 1 187 ? -7.780 -24.608 6.117 1.00 33.97 187 VAL A CA 1
ATOM 1481 C C . VAL A 1 187 ? -6.477 -25.053 6.773 1.00 33.97 187 VAL A C 1
ATOM 1483 O O . VAL A 1 187 ? -5.492 -25.266 6.063 1.00 33.97 187 VAL A O 1
ATOM 1486 N N . PRO A 1 188 ? -6.418 -25.161 8.109 1.00 35.28 188 PRO A N 1
ATOM 1487 C CA . PRO A 1 188 ? -5.197 -25.564 8.780 1.00 35.28 188 PRO A CA 1
ATOM 1488 C C . PRO A 1 188 ? -4.876 -27.012 8.404 1.00 35.28 188 PRO A C 1
ATOM 1490 O O . PRO A 1 188 ? -5.638 -27.937 8.686 1.00 35.28 188 PRO A O 1
ATOM 1493 N N . SER A 1 189 ? -3.737 -27.206 7.748 1.00 33.09 189 SER A N 1
ATOM 1494 C CA . SER A 1 189 ? -3.138 -28.518 7.550 1.00 33.09 189 SER A CA 1
ATOM 1495 C C . SER A 1 189 ? -2.491 -28.986 8.857 1.00 33.09 189 SER A C 1
ATOM 1497 O O . SER A 1 189 ? -1.474 -28.424 9.260 1.00 33.09 189 SER A O 1
ATOM 1499 N N . GLY A 1 190 ? -3.039 -30.041 9.465 1.00 29.78 190 GLY A N 1
ATOM 1500 C CA . GLY A 1 190 ? -2.323 -30.892 10.426 1.00 29.78 190 GLY A CA 1
ATOM 1501 C C . GLY A 1 190 ? -2.731 -30.752 11.897 1.00 29.78 190 GLY A C 1
ATOM 1502 O O . GLY A 1 190 ? -2.260 -29.862 12.589 1.00 29.78 190 GLY A O 1
ATOM 1503 N N . GLU A 1 191 ? -3.601 -31.678 12.302 1.00 34.31 191 GLU A N 1
ATOM 1504 C CA . GLU A 1 191 ? -3.882 -32.301 13.612 1.00 34.31 191 GLU A CA 1
ATOM 1505 C C . GLU A 1 191 ? -3.388 -31.668 14.940 1.00 34.31 191 GLU A C 1
ATOM 1507 O O . GLU A 1 191 ? -2.201 -31.477 15.191 1.00 34.31 191 GLU A O 1
ATOM 1512 N N . ASP A 1 192 ? -4.379 -31.518 15.833 1.00 34.38 192 ASP A N 1
ATOM 1513 C CA . ASP A 1 192 ? -4.345 -31.470 17.302 1.00 34.38 192 ASP A CA 1
ATOM 1514 C C . ASP A 1 192 ? -3.731 -30.259 18.026 1.00 34.38 192 ASP A C 1
ATOM 1516 O O . ASP A 1 192 ? -2.647 -30.292 18.605 1.00 34.38 192 ASP A O 1
ATOM 1520 N N . SER A 1 193 ? -4.546 -29.209 18.175 1.00 32.16 193 SER A N 1
ATOM 1521 C CA . SER A 1 193 ? -5.002 -28.749 19.503 1.00 32.16 193 SER A CA 1
ATOM 1522 C C . SER A 1 193 ? -6.109 -27.692 19.381 1.00 32.16 193 SER A C 1
ATOM 1524 O O . SER A 1 193 ? -6.075 -26.777 18.564 1.00 32.16 193 SER A O 1
ATOM 1526 N N . LEU A 1 194 ? -7.147 -27.878 20.190 1.00 44.12 194 LEU A N 1
ATOM 1527 C CA . LEU A 1 194 ? -8.405 -27.144 20.210 1.00 44.12 194 LEU A CA 1
ATOM 1528 C C . LEU A 1 194 ? -8.206 -25.675 20.652 1.00 44.12 194 LEU A C 1
ATOM 1530 O O . LEU A 1 194 ? -8.099 -25.399 21.844 1.00 44.12 194 LEU A O 1
ATOM 1534 N N . SER A 1 195 ? -8.202 -24.730 19.708 1.00 39.78 195 SER A N 1
ATOM 1535 C CA . SER A 1 195 ? -8.638 -23.344 19.956 1.00 39.78 195 SER A CA 1
ATOM 1536 C C . SER A 1 195 ? -9.238 -22.755 18.674 1.00 39.78 195 SER A C 1
ATOM 1538 O O . SER A 1 195 ? -8.523 -22.366 17.749 1.00 39.78 195 SER A O 1
ATOM 1540 N N . SER A 1 196 ? -10.566 -22.739 18.579 1.00 48.69 196 SER A N 1
ATOM 1541 C CA . SER A 1 196 ? -11.311 -22.312 17.390 1.00 48.69 196 SER A CA 1
ATOM 1542 C C . SER A 1 196 ? -11.472 -20.778 17.362 1.00 48.69 196 SER A C 1
ATOM 1544 O O . SER A 1 196 ? -12.580 -20.252 17.499 1.00 48.69 196 SER A O 1
ATOM 1546 N N . SER A 1 197 ? -10.382 -20.030 17.168 1.00 56.59 197 SER A N 1
ATOM 1547 C CA . SER A 1 197 ? -10.480 -18.599 16.834 1.00 56.59 197 SER A CA 1
ATOM 1548 C C . SER A 1 197 ? -10.960 -18.440 15.391 1.00 56.59 197 SER A C 1
ATOM 1550 O O . SER A 1 197 ? -10.330 -18.933 14.457 1.00 56.59 197 SER A O 1
ATOM 1552 N N . ARG A 1 198 ? -12.097 -17.763 15.189 1.00 68.62 198 ARG A N 1
ATOM 1553 C CA . ARG A 1 198 ? -12.599 -17.436 13.843 1.00 68.62 198 ARG A CA 1
ATOM 1554 C C . ARG A 1 198 ? -11.868 -16.205 13.314 1.00 68.62 198 ARG A C 1
ATOM 1556 O O . ARG A 1 198 ? -11.985 -15.138 13.913 1.00 68.62 198 ARG A O 1
ATOM 1563 N N . ASN A 1 199 ? -11.188 -16.359 12.181 1.00 81.19 199 ASN A N 1
ATOM 1564 C CA . ASN A 1 199 ? -10.540 -15.261 11.472 1.00 81.19 199 ASN A CA 1
ATOM 1565 C C . ASN A 1 199 ? -11.539 -14.565 10.536 1.00 81.19 199 ASN A C 1
ATOM 1567 O O . ASN A 1 199 ? -12.131 -15.197 9.659 1.00 81.19 199 ASN A O 1
ATOM 1571 N N . TYR A 1 200 ? -11.732 -13.265 10.728 1.00 87.69 200 TY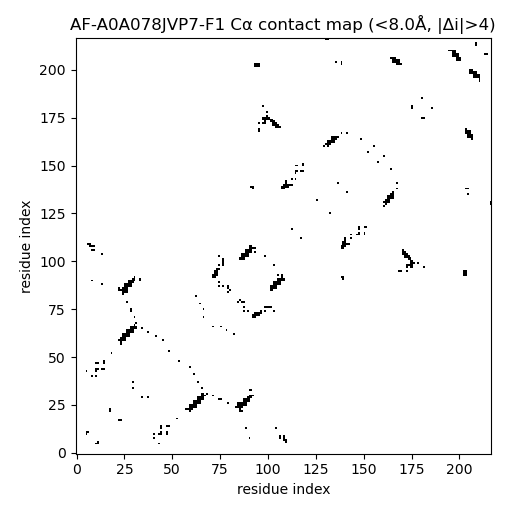R A N 1
ATOM 1572 C CA . TYR A 1 200 ? -12.606 -12.425 9.914 1.00 87.69 200 TYR A CA 1
ATOM 1573 C C . TYR A 1 200 ? -11.777 -11.504 9.026 1.00 87.69 200 TYR A C 1
ATOM 1575 O O . TYR A 1 200 ? -10.692 -11.068 9.411 1.00 87.69 200 TYR A O 1
ATOM 1583 N N . ARG A 1 201 ? -12.300 -11.187 7.835 1.00 87.69 201 ARG A N 1
ATOM 1584 C CA . ARG A 1 201 ? -11.620 -10.342 6.846 1.00 87.69 201 ARG A CA 1
ATOM 1585 C C . ARG A 1 201 ? -12.601 -9.379 6.185 1.00 87.69 201 ARG A C 1
ATOM 1587 O O . ARG A 1 201 ? -13.685 -9.792 5.781 1.00 87.69 201 ARG A O 1
ATOM 1594 N N . LEU A 1 202 ? -12.209 -8.115 6.037 1.00 86.88 202 LEU A N 1
ATOM 1595 C CA . LEU A 1 202 ? -12.984 -7.099 5.318 1.00 86.88 202 LEU A CA 1
ATOM 1596 C C . LEU A 1 202 ? -12.057 -6.000 4.794 1.00 86.88 202 LEU A C 1
ATOM 1598 O O . LEU A 1 202 ? -11.324 -5.408 5.575 1.00 86.88 202 LEU A O 1
ATOM 1602 N N . GLY A 1 203 ? -12.097 -5.709 3.489 1.00 83.31 203 GLY A N 1
ATOM 1603 C CA . GLY A 1 203 ? -11.399 -4.548 2.911 1.00 83.31 203 GLY A CA 1
ATOM 1604 C C . GLY A 1 203 ? -9.895 -4.490 3.211 1.00 83.31 203 GLY A C 1
ATOM 1605 O O . GLY A 1 203 ? -9.379 -3.434 3.554 1.00 83.31 203 GLY A O 1
ATOM 1606 N N . GLY A 1 204 ? -9.202 -5.633 3.166 1.00 88.00 204 GLY A N 1
ATOM 1607 C CA . GLY A 1 204 ? -7.775 -5.722 3.495 1.00 88.00 204 GLY A CA 1
ATOM 1608 C C . GLY A 1 204 ? -7.441 -5.723 4.993 1.00 88.00 204 GLY A C 1
ATOM 1609 O O . GLY A 1 204 ? -6.269 -5.833 5.350 1.00 88.00 204 GLY A O 1
ATOM 1610 N N . LEU A 1 205 ? -8.446 -5.659 5.868 1.00 92.75 205 LEU A N 1
ATOM 1611 C CA . LEU A 1 205 ? -8.301 -5.844 7.307 1.00 92.75 205 LEU A CA 1
ATOM 1612 C C . LEU A 1 205 ? -8.613 -7.277 7.734 1.00 92.75 205 LEU A C 1
ATOM 1614 O O . LEU A 1 205 ? -9.444 -7.950 7.118 1.00 92.75 205 LEU A O 1
ATOM 1618 N N . THR A 1 206 ? -7.985 -7.712 8.823 1.00 92.38 206 THR A N 1
ATOM 1619 C CA . THR A 1 206 ? -8.198 -9.015 9.462 1.00 92.38 206 THR A CA 1
ATOM 1620 C C . THR A 1 206 ? -8.298 -8.884 10.974 1.00 92.38 206 THR A C 1
ATOM 1622 O O . THR A 1 206 ? -7.546 -8.112 11.569 1.00 92.38 206 THR A O 1
ATOM 1625 N N . TRP A 1 207 ? -9.163 -9.660 11.613 1.00 92.25 207 TRP A N 1
ATOM 1626 C CA . TRP A 1 207 ? -9.241 -9.727 13.071 1.00 92.25 207 TRP A CA 1
ATOM 1627 C C . TRP A 1 207 ? -9.743 -11.090 13.527 1.00 92.25 207 TRP A C 1
ATOM 1629 O O . TRP A 1 207 ? -10.453 -11.779 12.795 1.00 92.25 207 TRP A O 1
ATOM 1639 N N . ASP A 1 208 ? -9.419 -11.434 14.766 1.00 87.38 208 ASP A N 1
ATOM 1640 C CA . ASP A 1 208 ? -9.921 -12.632 15.422 1.00 87.38 208 ASP A CA 1
ATOM 1641 C C . ASP A 1 208 ? -10.877 -12.224 16.544 1.00 87.38 208 ASP A C 1
ATOM 1643 O O . ASP A 1 208 ? -10.672 -11.212 17.222 1.00 87.38 208 ASP A O 1
ATOM 1647 N N . LEU A 1 209 ? -11.942 -13.003 16.729 1.00 81.25 209 LEU A N 1
ATOM 1648 C CA . LEU A 1 209 ? -12.819 -12.868 17.890 1.00 81.25 209 LEU A CA 1
ATOM 1649 C C . LEU A 1 209 ? -12.531 -13.991 18.892 1.00 81.25 209 LEU A C 1
ATOM 1651 O O . LEU A 1 209 ? -12.280 -15.122 18.462 1.00 81.25 209 LEU A O 1
ATOM 1655 N N . PRO A 1 210 ? -12.607 -13.712 20.208 1.00 72.19 210 PRO A N 1
ATOM 1656 C CA . PRO A 1 210 ? -12.518 -14.744 21.230 1.00 72.19 210 PRO A CA 1
ATOM 1657 C C . PRO A 1 210 ? -13.547 -15.855 21.007 1.00 72.19 210 PRO A C 1
ATOM 1659 O O . PRO A 1 210 ? -14.656 -15.616 20.520 1.00 72.19 210 PRO A O 1
ATOM 1662 N N . GLU A 1 211 ? -13.184 -17.074 21.398 1.00 69.06 211 GLU A N 1
ATOM 1663 C CA . GLU A 1 211 ? -14.046 -18.243 21.258 1.00 69.06 211 GLU A CA 1
ATOM 1664 C C . GLU A 1 211 ? -15.401 -18.016 21.954 1.00 69.06 211 GLU A C 1
ATOM 1666 O O . GLU A 1 211 ? -15.474 -17.581 23.104 1.00 69.06 211 GLU A O 1
ATOM 1671 N N . GLY A 1 212 ? -16.493 -18.257 21.222 1.00 68.88 212 GLY A N 1
ATOM 1672 C CA . GLY A 1 212 ? -17.863 -18.035 21.696 1.00 68.88 212 GLY A CA 1
ATOM 1673 C C . GLY A 1 212 ? -18.426 -16.622 21.491 1.00 68.88 212 GLY A C 1
ATOM 1674 O O . GLY A 1 212 ? -19.626 -16.451 21.674 1.00 68.88 212 GLY A O 1
ATOM 1675 N N . SER A 1 213 ? -17.620 -15.637 21.071 1.00 70.12 213 SER A N 1
ATOM 1676 C CA . SER A 1 213 ? -18.103 -14.292 20.711 1.00 70.12 213 SER A CA 1
ATOM 1677 C C . SER A 1 213 ? -18.501 -14.195 19.232 1.00 70.12 213 SER A C 1
ATOM 1679 O O . SER A 1 213 ? -17.824 -14.724 18.344 1.00 70.12 213 SER A O 1
ATOM 1681 N N . LYS A 1 214 ? -19.594 -13.487 18.949 1.00 74.44 214 LYS A N 1
ATOM 1682 C CA . LYS A 1 214 ? -20.058 -13.116 17.608 1.00 74.44 214 LYS A CA 1
ATOM 1683 C C . LYS A 1 214 ? -19.926 -11.612 17.407 1.00 74.44 214 LYS A C 1
ATOM 1685 O O . LYS A 1 214 ? -19.921 -10.845 18.356 1.00 74.44 214 LYS A O 1
ATOM 1690 N N . ILE A 1 215 ? -19.882 -11.182 16.147 1.00 71.75 215 ILE A N 1
ATOM 1691 C CA . ILE A 1 215 ? -19.878 -9.749 15.813 1.00 71.75 215 ILE A CA 1
ATOM 1692 C C . ILE A 1 215 ? -21.181 -9.032 16.215 1.00 71.75 215 ILE A C 1
ATOM 1694 O O . ILE A 1 215 ? -21.217 -7.809 16.278 1.00 71.75 215 ILE A O 1
ATOM 1698 N N . GLU A 1 216 ? -22.249 -9.798 16.446 1.00 71.56 216 GLU A N 1
ATOM 1699 C CA . GLU A 1 216 ? -23.565 -9.316 16.883 1.00 71.56 216 GLU A CA 1
ATOM 1700 C C . GLU A 1 216 ? -23.638 -9.059 18.402 1.00 71.56 216 GLU A C 1
ATOM 1702 O O . GLU A 1 216 ? -24.572 -8.390 18.857 1.00 71.56 216 GLU A O 1
ATOM 1707 N N . ASP A 1 217 ? -22.678 -9.587 19.172 1.00 58.66 217 ASP A N 1
ATOM 1708 C CA . ASP A 1 217 ? -22.629 -9.487 20.638 1.00 58.66 217 ASP A CA 1
ATOM 1709 C C . ASP A 1 217 ? -22.092 -8.120 21.095 1.00 58.66 217 ASP A C 1
ATOM 1711 O O . ASP A 1 217 ? -22.762 -7.480 21.949 1.00 58.66 217 ASP A O 1
#

Solvent-accessible surface area (backbone atoms only — not comparable to full-atom values): 13044 Å² total; per-residue (Å²): 117,63,70,56,49,41,60,36,63,38,36,66,63,51,44,53,50,37,60,77,70,69,60,40,34,38,24,38,39,23,34,78,91,50,48,84,50,45,68,58,50,53,50,49,43,56,52,53,40,51,71,76,41,73,91,54,94,71,74,66,46,79,43,85,41,74,46,54,98,72,64,49,40,54,85,64,56,67,67,31,50,77,69,63,36,66,32,37,39,41,42,43,68,50,49,72,66,85,44,74,79,44,32,36,38,54,39,40,41,66,59,90,74,62,53,72,62,51,47,50,53,52,51,65,61,46,72,77,51,93,59,71,42,80,47,81,78,63,64,27,42,58,87,51,46,67,58,42,53,51,53,46,54,73,74,44,67,82,89,76,62,54,76,44,68,53,40,74,70,70,57,62,48,70,39,56,93,46,80,60,65,78,73,46,71,93,69,87,84,78,87,91,80,96,72,78,62,54,79,45,76,58,77,39,30,32,43,72,44,63,75,94,60,57,96,86,105